Protein AF-A0A7S2P3C3-F1 (afdb_monomer)

Foldseek 3Di:
DDVVVQDDPDLLRNLVVPHDDPSSCVSVVVDDPDDDDPPQLWWFQPPVHPRQATDSPPPDDPVCVVVVVQGTHNDRQVNCVNRPLQRSCSHRVDQDDDDQQKWFADCVPVPDLEIDRPPPDDPRCSSPCVQGIDNDQQVNNCRPPVVPSCVHVVHDQAFPQFWFADPVVLAIAGQHDDDPSHPYHDDPPTDTHRDRLCNCVPPPVVDPVSDDD

Organism: NCBI:txid267567

Solvent-accessible surface area (backbone atoms only — not comparable to full-atom values): 12714 Å² total; per-residue (Å²): 133,68,67,75,80,80,55,50,96,41,72,66,58,39,26,64,72,79,31,64,70,72,56,22,40,57,68,66,67,67,66,72,99,58,102,83,60,100,77,65,67,44,12,30,71,29,73,91,67,84,61,58,33,49,43,54,83,85,74,76,54,68,72,40,65,76,42,34,91,77,44,44,21,91,38,52,60,57,29,13,56,77,76,29,36,87,38,31,36,77,28,55,70,51,76,80,78,76,62,91,67,42,13,30,74,41,61,92,68,80,74,49,54,42,60,46,70,81,83,79,73,55,73,75,45,65,30,42,42,86,77,43,44,18,82,38,66,66,60,28,24,59,72,77,26,58,94,44,41,36,70,31,68,72,42,78,79,76,38,81,71,28,13,29,76,40,76,90,78,73,41,59,26,26,15,22,80,68,69,83,65,30,67,38,60,66,57,96,85,56,69,71,24,94,36,56,66,55,26,16,58,73,76,34,59,85,40,72,93,42,53,80,128

Structure (mmCIF, N/CA/C/O backbone):
data_AF-A0A7S2P3C3-F1
#
_entry.id   AF-A0A7S2P3C3-F1
#
loop_
_atom_site.group_PDB
_atom_site.id
_atom_site.type_symbol
_atom_site.label_atom_id
_atom_site.label_alt_id
_atom_site.label_comp_id
_atom_site.label_asym_id
_atom_site.label_entity_id
_atom_site.label_seq_id
_atom_site.pdbx_PDB_ins_code
_atom_site.Cartn_x
_atom_site.Cartn_y
_atom_site.Cartn_z
_atom_site.occupancy
_atom_site.B_iso_or_equiv
_atom_site.auth_seq_id
_atom_site.auth_comp_id
_atom_site.auth_asym_id
_atom_site.auth_atom_id
_atom_site.pdbx_PDB_model_num
ATOM 1 N N . VAL A 1 1 ? 18.805 10.377 -65.681 1.00 52.84 1 VAL A N 1
ATOM 2 C CA . VAL A 1 1 ? 19.286 10.982 -64.420 1.00 52.84 1 VAL A CA 1
ATOM 3 C C . VAL A 1 1 ? 20.663 10.379 -64.144 1.00 52.84 1 VAL A C 1
ATOM 5 O O . VAL A 1 1 ? 20.761 9.158 -64.121 1.00 52.84 1 VAL A O 1
ATOM 8 N N . ASN A 1 2 ? 21.721 11.194 -64.083 1.00 54.78 2 ASN A N 1
ATOM 9 C CA . ASN A 1 2 ? 23.104 10.724 -63.959 1.00 54.78 2 ASN A CA 1
ATOM 10 C C . ASN A 1 2 ? 23.424 10.307 -62.504 1.00 54.78 2 ASN A C 1
ATOM 12 O O . ASN A 1 2 ? 23.404 11.173 -61.635 1.00 54.78 2 ASN A O 1
ATOM 16 N N . PRO A 1 3 ? 23.728 9.028 -62.199 1.00 54.41 3 PRO A N 1
ATOM 17 C CA . PRO A 1 3 ? 23.912 8.551 -60.822 1.00 54.41 3 PRO A CA 1
ATOM 18 C C . PRO A 1 3 ? 24.981 9.301 -60.015 1.00 54.41 3 PRO A C 1
ATOM 20 O O . PRO A 1 3 ? 24.913 9.347 -58.790 1.00 54.41 3 PRO A O 1
ATOM 23 N N . THR A 1 4 ? 25.951 9.920 -60.688 1.00 60.31 4 THR A N 1
ATOM 24 C CA . THR A 1 4 ? 27.000 10.736 -60.058 1.00 60.31 4 THR A CA 1
ATOM 25 C C . THR A 1 4 ? 26.481 12.043 -59.450 1.00 60.31 4 THR A C 1
ATOM 27 O O . THR A 1 4 ? 27.174 12.661 -58.643 1.00 60.31 4 THR A O 1
ATOM 30 N N . GLU A 1 5 ? 25.259 12.465 -59.782 1.00 58.12 5 GLU A N 1
ATOM 31 C CA . GLU A 1 5 ? 24.647 13.667 -59.213 1.00 58.12 5 GLU A CA 1
ATOM 32 C C . GLU A 1 5 ? 24.130 13.451 -57.784 1.00 58.12 5 GLU A C 1
ATOM 34 O O . GLU A 1 5 ? 24.088 14.422 -57.028 1.00 58.12 5 GLU A O 1
ATOM 39 N N . TRP A 1 6 ? 23.838 12.214 -57.355 1.00 58.06 6 TRP A N 1
ATOM 40 C CA . TRP A 1 6 ? 23.411 11.903 -55.974 1.00 58.06 6 TRP A CA 1
ATOM 41 C C . TRP A 1 6 ? 24.247 10.870 -55.229 1.00 58.06 6 TRP A C 1
ATOM 43 O O . TRP A 1 6 ? 24.138 10.768 -54.010 1.00 58.06 6 TRP A O 1
ATOM 53 N N . LEU A 1 7 ? 25.108 10.130 -55.921 1.00 56.78 7 LEU A N 1
ATOM 54 C CA . LEU A 1 7 ? 26.022 9.202 -55.269 1.00 56.78 7 LEU A CA 1
ATOM 55 C C . LEU A 1 7 ? 27.323 9.910 -54.894 1.00 56.78 7 LEU A C 1
ATOM 57 O O . LEU A 1 7 ? 27.912 10.636 -55.695 1.00 56.78 7 LEU A O 1
ATOM 61 N N . SER A 1 8 ? 27.783 9.653 -53.675 1.00 77.31 8 SER A N 1
ATOM 62 C CA . SER A 1 8 ? 29.107 10.043 -53.203 1.00 77.31 8 SER A CA 1
ATOM 63 C C . SER A 1 8 ? 29.962 8.793 -53.024 1.00 77.31 8 SER A C 1
ATOM 65 O O . SER A 1 8 ? 29.478 7.756 -52.578 1.00 77.31 8 SER A O 1
ATOM 67 N N . SER A 1 9 ? 31.243 8.883 -53.381 1.00 77.75 9 SER A N 1
ATOM 68 C CA . SER A 1 9 ? 32.183 7.753 -53.328 1.00 77.75 9 SER A CA 1
ATOM 69 C C . SER A 1 9 ? 32.660 7.411 -51.915 1.00 77.75 9 SER A C 1
ATOM 71 O O . SER A 1 9 ? 33.241 6.350 -51.706 1.00 77.75 9 SER A O 1
ATOM 73 N N . THR A 1 10 ? 32.426 8.296 -50.944 1.00 77.31 10 THR A N 1
ATOM 74 C CA . THR A 1 10 ? 32.744 8.084 -49.530 1.00 77.31 10 THR A CA 1
ATOM 75 C C . THR A 1 10 ? 31.624 8.627 -48.648 1.00 77.31 10 THR A C 1
ATOM 77 O O . THR A 1 10 ? 30.906 9.551 -49.043 1.00 77.31 10 THR A O 1
ATOM 80 N N . MET A 1 11 ? 31.499 8.076 -47.435 1.00 71.50 11 MET A N 1
ATOM 81 C CA . MET A 1 11 ? 30.558 8.567 -46.421 1.00 71.50 11 MET A CA 1
ATOM 82 C C . MET A 1 11 ? 30.775 10.063 -46.159 1.00 71.50 11 MET A C 1
ATOM 84 O O . MET A 1 11 ? 29.826 10.831 -46.178 1.00 71.50 11 MET A O 1
ATOM 88 N N . GLU A 1 12 ? 32.029 10.508 -46.046 1.00 81.56 12 GLU A N 1
ATOM 89 C CA . GLU A 1 12 ? 32.354 11.922 -45.836 1.00 81.56 12 GLU A CA 1
ATOM 90 C C . GLU A 1 12 ? 31.897 12.826 -46.9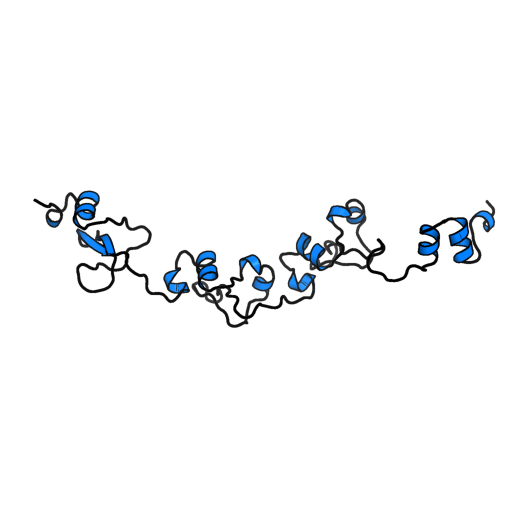80 1.00 81.56 12 GLU A C 1
ATOM 92 O O . GLU A 1 12 ? 31.315 13.884 -46.742 1.00 81.56 12 GLU A O 1
ATOM 97 N N . ALA A 1 13 ? 32.111 12.405 -48.228 1.00 77.56 13 ALA A N 1
ATOM 98 C CA . ALA A 1 13 ? 31.639 13.149 -49.388 1.00 77.56 13 ALA A CA 1
ATOM 99 C C . ALA A 1 13 ? 30.105 13.145 -49.488 1.00 77.56 13 ALA A C 1
ATOM 101 O O . ALA A 1 13 ? 29.525 14.081 -50.031 1.00 77.56 13 ALA A O 1
ATOM 102 N N . CYS A 1 14 ? 29.431 12.110 -48.979 1.00 80.88 14 CYS A N 1
ATOM 103 C CA . CYS A 1 14 ? 27.973 12.080 -48.858 1.00 80.88 14 CYS A CA 1
ATOM 104 C C . CYS A 1 14 ? 27.512 13.082 -47.797 1.00 80.88 14 CYS A C 1
ATOM 106 O O . CYS A 1 14 ? 26.731 13.988 -48.088 1.00 80.88 14 CYS A O 1
ATOM 108 N N . CYS A 1 15 ? 28.083 12.980 -46.597 1.00 82.31 15 CYS A N 1
ATOM 109 C CA . CYS A 1 15 ? 27.696 13.788 -45.458 1.00 82.31 15 CYS A CA 1
ATOM 110 C C . CYS A 1 15 ? 27.908 15.281 -45.724 1.00 82.31 15 CYS A C 1
ATOM 112 O O . CYS A 1 15 ? 26.997 16.068 -45.499 1.00 82.31 15 CYS A O 1
ATOM 114 N N . LYS A 1 16 ? 29.063 15.676 -46.281 1.00 84.81 16 LYS A N 1
ATOM 115 C CA . LYS A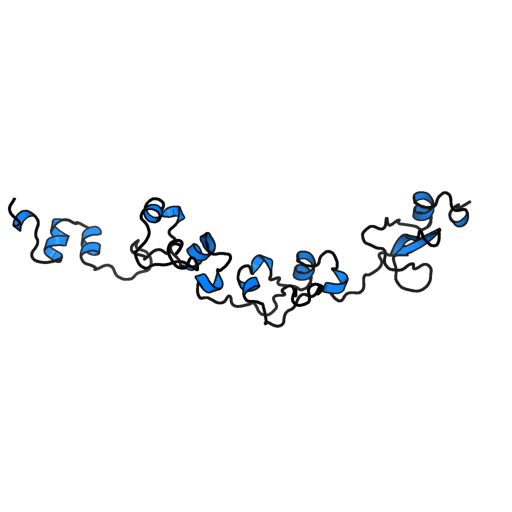 1 16 ? 29.352 17.081 -46.635 1.00 84.81 16 LYS A CA 1
ATOM 116 C C . LYS A 1 16 ? 28.405 17.651 -47.685 1.00 84.81 16 LYS A C 1
ATOM 118 O O . LYS A 1 16 ? 28.198 18.858 -47.734 1.00 84.81 16 LYS A O 1
ATOM 123 N N . LYS A 1 17 ? 27.910 16.800 -48.585 1.00 81.94 17 LYS A N 1
ATOM 124 C CA . LYS A 1 17 ? 27.097 17.225 -49.726 1.00 81.94 17 LYS A CA 1
ATOM 125 C C . LYS A 1 17 ? 25.655 17.513 -49.325 1.00 81.94 17 LYS A C 1
ATOM 127 O O . LYS A 1 17 ? 25.049 18.415 -49.893 1.00 81.94 17 LYS A O 1
ATOM 132 N N . TYR A 1 18 ? 25.121 16.752 -48.372 1.00 81.44 18 TYR A N 1
ATOM 133 C CA . TYR A 1 18 ? 23.708 16.815 -47.993 1.00 81.44 18 TYR A CA 1
ATOM 134 C C . TYR A 1 18 ? 23.452 17.425 -46.621 1.00 81.44 18 TYR A C 1
ATOM 136 O O . TYR A 1 18 ? 22.332 17.856 -46.354 1.00 81.44 18 TYR A O 1
ATOM 144 N N . PHE A 1 19 ? 24.470 17.494 -45.767 1.00 78.88 19 PHE A N 1
ATOM 145 C CA . PHE A 1 19 ? 24.331 17.952 -44.395 1.00 78.88 19 PHE A CA 1
ATOM 146 C C . PHE A 1 19 ? 25.385 19.011 -44.069 1.00 78.88 19 PHE A C 1
ATOM 148 O O . PHE A 1 19 ? 26.506 18.990 -44.575 1.00 78.88 19 PHE A O 1
ATOM 155 N N . VAL A 1 20 ? 25.010 19.956 -43.210 1.00 70.25 20 VAL A N 1
ATOM 156 C CA . VAL A 1 20 ? 25.870 21.048 -42.742 1.00 70.25 20 VAL A CA 1
ATOM 157 C C . VAL A 1 20 ? 25.735 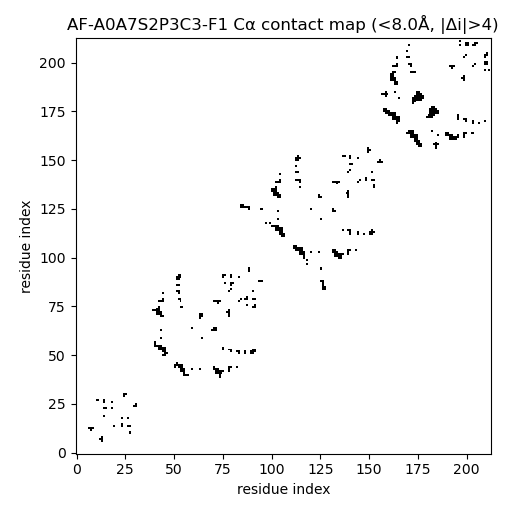21.198 -41.230 1.00 70.25 20 VAL A C 1
ATOM 159 O O . VAL A 1 20 ? 24.698 20.859 -40.659 1.00 70.25 20 VAL A O 1
ATOM 162 N N . GLY A 1 21 ? 26.781 21.711 -40.579 1.00 69.31 21 GLY A N 1
ATOM 163 C CA . GLY A 1 21 ? 26.801 21.903 -39.126 1.00 69.31 21 GLY A CA 1
ATOM 164 C C . GLY A 1 21 ? 26.598 20.591 -38.362 1.00 69.31 21 GLY A C 1
ATOM 165 O O . GLY A 1 21 ? 27.170 19.569 -38.725 1.00 69.31 21 GLY A O 1
ATOM 166 N N . TYR A 1 22 ? 25.740 20.611 -37.341 1.00 52.19 22 TYR A N 1
ATOM 167 C CA . TYR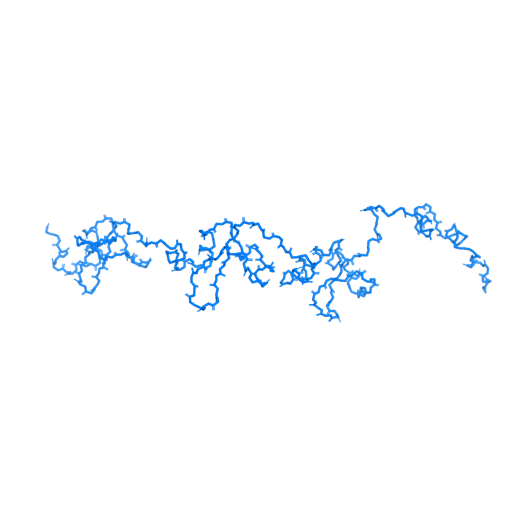 A 1 22 ? 25.515 19.467 -36.448 1.00 52.19 22 TYR A CA 1
ATOM 168 C C . TYR A 1 22 ? 25.037 18.189 -37.173 1.00 52.19 22 TYR A C 1
ATOM 170 O O . TYR A 1 22 ? 25.416 17.079 -36.805 1.00 52.19 22 TYR A O 1
ATOM 178 N N . LEU A 1 23 ? 24.272 18.322 -38.267 1.00 55.59 23 LEU A N 1
ATOM 179 C CA . LEU A 1 23 ? 23.810 17.181 -39.072 1.00 55.59 23 LEU A CA 1
ATOM 180 C C . LEU A 1 23 ? 24.953 16.491 -39.834 1.00 55.59 23 LEU A C 1
ATOM 182 O O . LEU A 1 23 ? 24.880 15.293 -40.108 1.00 55.59 23 LEU A O 1
ATOM 186 N N . TYR A 1 24 ? 26.016 17.228 -40.173 1.00 77.50 24 TYR A N 1
ATOM 187 C CA . TYR A 1 24 ? 27.211 16.650 -40.786 1.00 77.50 24 TYR A CA 1
ATOM 188 C C . TYR A 1 24 ? 27.973 15.778 -39.781 1.00 77.50 24 TYR A C 1
ATOM 190 O O . TYR A 1 24 ? 28.348 14.653 -40.111 1.00 77.50 24 TYR A O 1
ATOM 198 N N . ASP A 1 25 ? 28.148 16.256 -38.549 1.00 67.00 25 ASP A N 1
ATOM 199 C CA . ASP A 1 25 ? 28.881 15.525 -37.511 1.00 67.00 25 ASP A CA 1
ATOM 200 C C . ASP A 1 25 ? 28.125 14.272 -37.035 1.00 67.00 25 ASP A C 1
ATOM 202 O O . ASP A 1 25 ? 28.749 13.230 -36.807 1.00 67.00 25 ASP A O 1
ATOM 206 N N . ALA A 1 26 ? 26.787 14.327 -37.004 1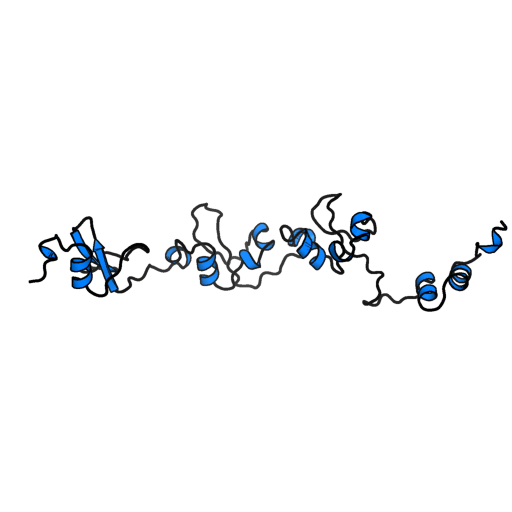.00 61.72 26 ALA A N 1
ATOM 207 C CA . ALA A 1 26 ? 25.924 13.167 -36.778 1.00 61.72 26 ALA A CA 1
ATOM 208 C C . ALA A 1 26 ? 26.057 12.125 -37.904 1.00 61.72 26 ALA A C 1
ATOM 210 O O . ALA A 1 26 ? 26.277 10.945 -37.636 1.00 61.72 26 ALA A O 1
ATOM 211 N N . CYS A 1 27 ? 26.013 12.561 -39.168 1.00 73.44 27 CYS A N 1
ATOM 212 C CA . CYS A 1 27 ? 26.216 11.693 -40.335 1.00 73.44 27 CYS A CA 1
ATOM 213 C C . CYS A 1 27 ? 27.610 11.035 -40.341 1.00 73.44 27 CYS A C 1
ATOM 215 O O . CYS A 1 27 ? 27.769 9.891 -40.766 1.00 73.44 27 CYS A O 1
ATOM 217 N N . MET A 1 28 ? 28.622 11.738 -39.827 1.00 81.12 28 MET A N 1
ATOM 218 C CA . MET A 1 28 ? 29.994 11.241 -39.716 1.00 81.12 28 MET A CA 1
ATOM 219 C C . MET A 1 28 ? 30.251 10.362 -38.486 1.00 81.12 28 MET A C 1
ATOM 221 O O . MET A 1 28 ? 31.373 9.873 -38.338 1.00 81.12 28 MET A O 1
ATOM 225 N N . GLY A 1 29 ? 29.259 10.172 -37.607 1.00 65.50 29 GLY A N 1
ATOM 226 C CA . GLY A 1 29 ? 29.406 9.399 -36.371 1.00 65.50 29 GLY A CA 1
ATOM 227 C C . GLY A 1 29 ? 30.462 9.974 -35.422 1.00 65.50 29 GLY A C 1
ATOM 228 O O . GLY A 1 29 ? 31.116 9.221 -34.707 1.00 65.50 29 GLY A O 1
ATOM 229 N N . ARG A 1 30 ? 30.690 11.295 -35.465 1.00 67.50 30 ARG A N 1
ATOM 230 C CA . ARG A 1 30 ? 31.750 11.990 -34.708 1.00 67.50 30 ARG A CA 1
ATOM 231 C C . ARG A 1 30 ? 31.285 12.540 -33.361 1.00 67.50 30 ARG A C 1
ATOM 233 O O . ARG A 1 30 ? 32.077 13.179 -32.674 1.00 67.50 30 ARG A O 1
ATOM 240 N N . TYR A 1 31 ? 30.034 12.297 -32.988 1.00 52.91 31 TYR A N 1
ATOM 241 C CA . TYR A 1 31 ? 29.540 12.667 -31.671 1.00 52.91 31 TYR A CA 1
ATOM 242 C C . TYR A 1 31 ? 30.162 11.765 -30.596 1.00 52.91 31 TYR A C 1
ATOM 244 O O . TYR A 1 31 ? 30.112 10.539 -30.738 1.00 52.91 31 TYR A O 1
ATOM 252 N N . PRO A 1 32 ? 30.779 12.337 -29.544 1.00 47.12 32 PRO A N 1
ATOM 253 C CA . PRO A 1 32 ? 31.198 11.555 -28.394 1.00 47.12 32 PRO A CA 1
ATOM 254 C C . PRO A 1 32 ? 29.959 10.949 -27.715 1.00 47.12 32 PRO A C 1
ATOM 256 O O . PRO A 1 32 ? 28.883 11.546 -27.769 1.00 47.12 32 PRO A O 1
ATOM 259 N N . PRO A 1 33 ? 30.089 9.772 -27.081 1.00 46.41 33 PRO A N 1
ATOM 260 C CA . PRO A 1 33 ? 29.026 9.176 -26.287 1.00 46.41 33 PRO A CA 1
ATOM 261 C C . PRO A 1 33 ? 28.904 9.955 -24.972 1.00 46.41 33 PRO A C 1
ATOM 263 O O . PRO A 1 33 ? 29.319 9.473 -23.924 1.00 46.41 33 PRO A O 1
ATOM 266 N N . ASP A 1 34 ? 28.402 11.184 -25.044 1.00 44.72 34 ASP A N 1
ATOM 267 C CA . ASP A 1 34 ? 28.045 11.980 -23.878 1.00 44.72 34 ASP A CA 1
ATOM 268 C C . ASP A 1 34 ? 26.527 12.119 -23.778 1.00 44.72 34 ASP A C 1
ATOM 270 O O . ASP A 1 34 ? 25.783 12.098 -24.757 1.00 44.72 34 ASP A O 1
ATOM 274 N N . HIS A 1 35 ? 26.099 12.183 -22.527 1.00 44.53 35 HIS A N 1
ATOM 275 C CA . HIS A 1 35 ? 24.811 11.768 -21.981 1.00 44.53 35 HIS A CA 1
ATOM 276 C C . HIS A 1 35 ? 23.616 12.695 -22.323 1.00 44.53 35 HIS A C 1
ATOM 278 O O . HIS A 1 35 ? 22.624 12.687 -21.596 1.00 44.53 35 HIS A O 1
ATOM 284 N N . ASP A 1 36 ? 23.703 13.511 -23.382 1.00 55.56 36 ASP A N 1
ATOM 285 C CA . ASP A 1 36 ? 22.755 14.617 -23.616 1.00 55.56 36 ASP A CA 1
ATOM 286 C C . ASP A 1 36 ? 22.497 14.970 -25.101 1.00 55.56 36 ASP A C 1
ATOM 288 O O . ASP A 1 36 ? 22.283 16.130 -25.440 1.00 55.56 36 ASP A O 1
ATOM 292 N N . ASP A 1 37 ? 22.489 13.983 -26.008 1.00 49.59 37 ASP A N 1
ATOM 293 C CA . ASP A 1 37 ? 22.014 14.166 -27.391 1.00 49.59 37 ASP A CA 1
ATOM 294 C C . ASP A 1 37 ? 21.027 13.056 -27.797 1.00 49.59 37 ASP A C 1
ATOM 296 O O . ASP A 1 37 ? 21.228 11.876 -27.509 1.00 49.59 37 ASP A O 1
ATOM 300 N N . CYS A 1 38 ? 19.952 13.451 -28.487 1.00 47.25 38 CYS A N 1
ATOM 301 C CA . CYS A 1 38 ? 18.718 12.717 -28.821 1.00 47.25 38 CYS A CA 1
ATOM 302 C C . CYS A 1 38 ? 18.855 11.462 -29.725 1.00 47.25 38 CYS A C 1
ATOM 304 O O . CYS A 1 38 ? 17.955 11.166 -30.508 1.00 47.25 38 CYS A O 1
ATOM 306 N N . ASN A 1 39 ? 19.958 10.720 -29.622 1.00 47.44 39 ASN A N 1
ATOM 307 C CA . ASN A 1 39 ? 20.185 9.395 -30.212 1.00 47.44 39 ASN A CA 1
ATOM 308 C C . ASN A 1 39 ? 20.159 8.277 -29.149 1.00 47.44 39 ASN A C 1
ATOM 310 O O . ASN A 1 39 ? 20.723 7.199 -29.346 1.00 47.44 39 ASN A O 1
ATOM 314 N N . VAL A 1 40 ? 19.514 8.527 -28.009 1.00 53.81 40 VAL A N 1
ATOM 315 C CA . VAL A 1 40 ? 19.204 7.487 -27.026 1.00 53.81 40 VAL A CA 1
ATOM 316 C C . VAL A 1 40 ? 18.210 6.523 -27.666 1.00 53.81 40 VAL A C 1
ATOM 318 O O . VAL A 1 40 ? 17.146 6.944 -28.117 1.00 53.81 40 VAL A O 1
ATOM 321 N N . MET A 1 41 ? 18.549 5.234 -27.721 1.00 61.62 41 MET A N 1
ATOM 322 C CA . MET A 1 41 ? 17.540 4.197 -27.926 1.00 61.62 41 MET A CA 1
ATOM 323 C C . MET A 1 41 ? 16.516 4.354 -26.795 1.00 61.62 41 MET A C 1
ATOM 325 O O . MET A 1 41 ? 16.835 4.107 -25.632 1.00 61.62 41 MET A O 1
ATOM 329 N N . LEU A 1 42 ? 15.335 4.889 -27.119 1.00 80.50 42 LEU A N 1
ATOM 330 C CA . LEU A 1 42 ? 14.298 5.162 -26.132 1.00 80.50 42 LEU A CA 1
ATOM 331 C C . LEU A 1 42 ? 13.593 3.862 -25.764 1.00 80.50 42 LEU A C 1
ATOM 333 O O . LEU A 1 42 ? 13.385 2.984 -26.598 1.00 80.50 42 LEU A O 1
ATOM 337 N N . TYR A 1 43 ? 13.183 3.770 -24.507 1.00 90.81 43 TYR A N 1
ATOM 338 C CA . TYR A 1 43 ? 12.444 2.620 -24.025 1.00 90.81 43 TYR A CA 1
ATOM 339 C C . TYR A 1 43 ? 10.975 2.737 -24.412 1.00 90.81 43 TYR A C 1
ATOM 341 O O . TYR A 1 43 ? 10.339 3.752 -24.126 1.00 90.81 43 TYR A O 1
ATOM 349 N N . TYR A 1 44 ? 10.432 1.681 -25.011 1.00 93.12 44 TYR A N 1
ATOM 350 C CA . TYR A 1 44 ? 9.024 1.572 -25.382 1.00 93.12 44 TYR A CA 1
ATOM 351 C C . TYR A 1 44 ? 8.424 0.254 -24.884 1.00 93.12 44 TYR A C 1
ATOM 353 O O . TYR A 1 44 ? 9.144 -0.738 -24.733 1.00 93.12 44 TYR A O 1
ATOM 361 N N . PRO A 1 45 ? 7.112 0.196 -24.604 1.00 95.81 45 PRO A N 1
ATOM 362 C CA . PRO A 1 45 ? 6.525 -1.005 -24.037 1.00 95.81 45 PRO A CA 1
ATOM 363 C C . PRO A 1 45 ? 6.401 -2.149 -25.057 1.00 95.81 45 PRO A C 1
ATOM 365 O O . PRO A 1 45 ? 5.872 -1.974 -26.152 1.00 95.81 45 PRO A O 1
ATOM 368 N N . ASP A 1 46 ? 6.802 -3.362 -24.662 1.00 94.75 46 ASP A N 1
ATOM 369 C CA . ASP A 1 46 ? 6.732 -4.596 -25.468 1.00 94.75 46 ASP A CA 1
ATOM 370 C C . ASP A 1 46 ? 5.309 -5.176 -25.623 1.00 94.75 46 ASP A C 1
ATOM 372 O O . ASP A 1 46 ? 5.069 -6.368 -25.418 1.00 94.75 46 ASP A O 1
ATOM 376 N N . TRP A 1 47 ? 4.318 -4.351 -25.957 1.00 94.56 47 TRP A N 1
ATOM 377 C CA . TRP A 1 47 ? 2.925 -4.809 -26.059 1.00 94.56 47 TRP A CA 1
ATOM 378 C C . TRP A 1 47 ? 2.700 -5.833 -27.174 1.00 94.56 47 TRP A C 1
ATOM 380 O O . TRP A 1 47 ? 1.794 -6.657 -27.077 1.00 94.56 47 TRP A O 1
ATOM 390 N N . ASN A 1 48 ? 3.529 -5.792 -28.219 1.00 90.06 48 ASN A N 1
ATOM 391 C CA . ASN A 1 48 ? 3.435 -6.707 -29.357 1.00 90.06 48 ASN A CA 1
ATOM 392 C C . ASN A 1 48 ? 4.251 -7.998 -29.174 1.00 90.06 48 ASN A C 1
ATOM 394 O O . ASN A 1 48 ? 4.126 -8.903 -30.000 1.00 90.06 48 ASN A O 1
ATOM 398 N N . GLY A 1 49 ? 5.091 -8.084 -28.141 1.00 89.69 49 GLY A N 1
ATOM 399 C CA . GLY A 1 49 ? 5.896 -9.260 -27.837 1.00 89.69 49 GLY A CA 1
ATOM 400 C C . GLY A 1 49 ? 5.411 -9.972 -26.581 1.00 89.69 49 GLY A C 1
ATOM 401 O O . GLY A 1 49 ? 4.290 -10.473 -26.506 1.00 89.69 49 GLY A O 1
ATOM 402 N N . SER A 1 50 ? 6.294 -10.069 -25.593 1.00 87.50 50 SER A N 1
ATOM 403 C CA . SER A 1 50 ? 6.038 -10.769 -24.334 1.00 87.50 50 SER A CA 1
ATOM 404 C C . SER A 1 50 ? 5.110 -10.005 -23.390 1.00 87.50 50 SER A C 1
ATOM 406 O O . SER A 1 50 ? 4.577 -10.616 -22.462 1.00 87.50 50 SER A O 1
ATOM 408 N N . ASN A 1 51 ? 4.935 -8.697 -23.611 1.00 91.00 51 ASN A N 1
ATOM 409 C CA . ASN A 1 51 ? 4.183 -7.781 -22.755 1.00 91.00 51 ASN A CA 1
ATOM 410 C C . ASN A 1 51 ? 4.629 -7.844 -21.284 1.00 91.00 51 ASN A C 1
ATOM 412 O O . ASN A 1 51 ? 3.814 -7.866 -20.359 1.00 91.00 51 ASN A O 1
ATOM 416 N N . LYS A 1 52 ? 5.945 -7.946 -21.067 1.00 85.50 52 LYS A N 1
ATOM 417 C CA . LYS A 1 52 ? 6.553 -8.048 -19.729 1.00 85.50 52 LYS A CA 1
ATOM 418 C C . LYS A 1 52 ? 7.533 -6.932 -19.405 1.00 85.50 52 LYS A C 1
ATOM 420 O O . LYS A 1 52 ? 7.998 -6.868 -18.269 1.00 85.50 52 LYS A O 1
ATOM 425 N N . GLY A 1 53 ? 7.848 -6.068 -20.363 1.00 91.62 53 GLY A N 1
ATOM 426 C CA . GLY A 1 53 ? 8.695 -4.927 -20.084 1.00 91.62 53 GLY A CA 1
ATOM 427 C C . GLY A 1 53 ? 8.940 -4.025 -21.275 1.00 91.62 53 GLY A C 1
ATOM 428 O O . GLY A 1 53 ? 8.215 -4.072 -22.266 1.00 91.62 53 GLY A O 1
ATOM 429 N N . CYS A 1 54 ? 9.949 -3.175 -21.139 1.00 93.94 54 CYS A N 1
ATOM 430 C CA . CYS A 1 54 ? 10.295 -2.190 -22.149 1.00 93.94 54 CYS A CA 1
ATOM 431 C C . CYS A 1 54 ? 11.514 -2.617 -22.964 1.00 93.94 54 CYS A C 1
ATOM 433 O O . CYS A 1 54 ? 12.479 -3.141 -22.403 1.00 93.94 54 CYS A O 1
ATOM 435 N N . LEU A 1 55 ? 11.448 -2.376 -24.271 1.00 92.69 55 LEU A N 1
ATOM 436 C CA . LEU A 1 55 ? 12.508 -2.627 -25.243 1.00 92.69 55 LEU A CA 1
ATOM 437 C C . LEU A 1 55 ? 13.141 -1.308 -25.679 1.00 92.69 55 LEU A C 1
ATOM 439 O O . LEU A 1 55 ? 12.499 -0.265 -25.623 1.00 92.69 55 LEU A O 1
ATOM 443 N N . ASP A 1 56 ? 14.379 -1.394 -26.137 1.00 88.50 56 ASP A N 1
ATOM 444 C CA . ASP A 1 56 ? 15.195 -0.325 -26.716 1.00 88.50 56 ASP A CA 1
ATOM 445 C C . ASP A 1 56 ? 15.865 -0.811 -28.019 1.00 88.50 56 ASP A C 1
ATOM 447 O O . ASP A 1 56 ? 16.961 -0.397 -28.378 1.00 88.50 56 ASP A O 1
ATOM 451 N N . ASP A 1 57 ? 15.226 -1.744 -28.737 1.00 86.56 57 ASP A N 1
ATOM 452 C CA . ASP A 1 57 ? 15.838 -2.472 -29.859 1.00 86.56 57 ASP A CA 1
ATOM 453 C C . ASP A 1 57 ? 15.682 -1.795 -31.236 1.00 86.56 57 ASP A C 1
ATOM 455 O O . ASP A 1 57 ? 16.058 -2.386 -32.255 1.00 86.56 57 ASP A O 1
ATOM 459 N N . GLY A 1 58 ? 15.122 -0.581 -31.286 1.00 83.38 58 GLY A N 1
ATOM 460 C CA . GLY A 1 58 ? 14.908 0.178 -32.521 1.00 83.38 58 GLY A CA 1
ATOM 461 C C . GLY A 1 58 ? 13.806 -0.384 -33.428 1.00 83.38 58 GLY A C 1
ATOM 462 O O . GLY A 1 58 ? 13.802 -0.114 -34.634 1.00 83.38 58 GLY A O 1
ATOM 463 N N . LYS A 1 59 ? 12.917 -1.235 -32.895 1.00 87.06 59 LYS A N 1
ATOM 464 C CA . LYS A 1 59 ? 11.769 -1.816 -33.620 1.00 87.06 59 LYS A CA 1
ATOM 465 C C . LYS A 1 59 ? 10.430 -1.287 -33.120 1.00 87.06 59 LYS A C 1
ATOM 467 O O . LYS A 1 59 ? 9.413 -1.986 -33.188 1.00 87.06 59 LYS A O 1
ATOM 472 N N . GLU A 1 60 ? 10.423 -0.047 -32.650 1.00 86.38 60 GLU A N 1
ATOM 473 C CA . GLU A 1 60 ? 9.238 0.646 -32.170 1.00 86.38 60 GLU A CA 1
ATOM 474 C C . GLU A 1 60 ? 8.129 0.589 -33.238 1.00 86.38 60 GLU A C 1
ATOM 476 O O . GLU A 1 60 ? 8.339 0.973 -34.397 1.00 86.38 60 GLU A O 1
ATOM 481 N N . PRO A 1 61 ? 6.908 0.161 -32.883 1.00 90.19 61 PRO A N 1
ATOM 482 C CA . PRO A 1 61 ? 5.776 0.261 -33.787 1.00 90.19 61 PRO A CA 1
ATOM 483 C C . PRO A 1 61 ? 5.516 1.714 -34.203 1.00 90.19 61 PRO A C 1
ATOM 485 O O . PRO A 1 61 ? 5.577 2.635 -33.389 1.00 90.19 61 PRO A O 1
ATOM 488 N N . TYR A 1 62 ? 5.112 1.925 -35.459 1.00 86.56 62 TYR A N 1
ATOM 489 C CA . TYR A 1 62 ? 4.874 3.266 -36.014 1.00 86.56 62 TYR A CA 1
ATOM 490 C C . TYR A 1 62 ? 3.930 4.144 -35.170 1.00 86.56 62 TYR A C 1
ATOM 492 O O . TYR A 1 62 ? 4.118 5.357 -35.077 1.00 86.56 62 TYR A O 1
ATOM 500 N N . TYR A 1 63 ? 2.917 3.553 -34.531 1.00 87.19 63 TYR A N 1
ATOM 501 C CA . TYR A 1 63 ? 1.990 4.311 -33.686 1.00 87.19 63 TYR A CA 1
ATOM 502 C C . TYR A 1 63 ? 2.647 4.831 -32.398 1.00 87.19 63 TYR A C 1
ATOM 504 O O . TYR A 1 63 ? 2.245 5.882 -31.903 1.00 87.19 63 TYR A O 1
ATOM 512 N N . MET A 1 64 ? 3.670 4.140 -31.882 1.00 86.38 64 MET A N 1
ATOM 513 C CA . MET A 1 64 ? 4.455 4.611 -30.741 1.00 86.38 64 MET A CA 1
ATOM 514 C C . MET A 1 64 ? 5.363 5.768 -31.153 1.00 86.38 64 MET A C 1
ATOM 516 O O . MET A 1 64 ? 5.426 6.769 -30.447 1.00 86.38 64 MET A O 1
ATOM 520 N N . LEU A 1 65 ? 5.955 5.697 -32.351 1.00 80.31 65 LEU A N 1
ATOM 521 C CA . LEU A 1 65 ? 6.726 6.802 -32.938 1.00 80.31 65 LEU A CA 1
ATOM 522 C C . LEU A 1 65 ? 5.855 8.044 -33.199 1.00 80.31 65 LEU A C 1
ATOM 524 O O . LEU A 1 65 ? 6.266 9.177 -32.947 1.00 80.31 65 LEU A O 1
ATOM 528 N N . SER A 1 66 ? 4.622 7.835 -33.664 1.00 79.56 66 SER A N 1
ATOM 529 C CA . SER A 1 66 ? 3.667 8.915 -33.953 1.00 79.56 66 SER A CA 1
ATOM 530 C C . SER A 1 66 ? 3.196 9.658 -32.698 1.00 79.56 66 SER A C 1
ATOM 532 O O . SER A 1 66 ? 2.782 10.810 -32.793 1.00 79.56 66 SER A O 1
ATOM 534 N N . ASN A 1 67 ? 3.273 9.025 -31.524 1.00 80.19 67 ASN A N 1
ATOM 535 C CA . ASN A 1 67 ? 2.951 9.622 -30.227 1.00 80.19 67 ASN A CA 1
ATOM 536 C C . ASN A 1 67 ? 4.095 9.386 -29.226 1.00 80.19 67 ASN A C 1
ATOM 538 O O . ASN A 1 67 ? 3.905 8.852 -28.130 1.00 80.19 67 ASN A O 1
ATOM 542 N N . HIS A 1 68 ? 5.303 9.767 -29.641 1.00 76.44 68 HIS A N 1
ATOM 543 C CA . HIS A 1 68 ? 6.544 9.478 -28.923 1.00 76.44 68 HIS A CA 1
ATOM 544 C C . HIS A 1 68 ? 6.549 9.998 -27.482 1.00 76.44 68 HIS A C 1
ATOM 546 O O . HIS A 1 68 ? 7.002 9.295 -26.593 1.00 76.44 68 HIS A O 1
ATOM 552 N N . GLN A 1 69 ? 5.984 11.182 -27.234 1.00 78.62 69 GLN A N 1
ATOM 553 C CA . GLN A 1 69 ? 5.907 11.793 -25.899 1.00 78.62 69 GLN A CA 1
ATOM 554 C C . GLN A 1 69 ? 5.138 10.950 -24.869 1.00 78.62 69 GLN A C 1
ATOM 556 O O . GLN A 1 69 ? 5.286 11.161 -23.671 1.00 78.62 69 GLN A O 1
ATOM 561 N N . TYR A 1 70 ? 4.269 10.049 -25.336 1.00 81.44 70 TYR A N 1
ATOM 562 C CA . TYR A 1 70 ? 3.504 9.162 -24.472 1.00 81.44 70 TYR A CA 1
ATOM 563 C C . TYR A 1 70 ? 4.205 7.814 -24.323 1.00 81.44 70 TYR A C 1
ATOM 565 O O . TYR A 1 70 ? 4.355 7.331 -23.210 1.00 81.44 70 TYR A O 1
ATOM 573 N N . PHE A 1 71 ? 4.623 7.207 -25.438 1.00 88.81 71 PHE A N 1
ATOM 574 C CA . PHE A 1 71 ? 5.095 5.819 -25.459 1.00 88.81 71 PHE A CA 1
ATOM 575 C C . PHE A 1 71 ? 6.586 5.639 -25.205 1.00 88.81 71 PHE A C 1
ATOM 577 O O . PHE A 1 71 ? 6.985 4.551 -24.796 1.00 88.81 71 PHE A O 1
ATOM 584 N N . LEU A 1 72 ? 7.399 6.654 -25.492 1.00 85.69 72 LEU A N 1
ATOM 585 C CA . LEU A 1 72 ? 8.848 6.556 -25.413 1.00 85.69 72 LEU A CA 1
ATOM 586 C C . LEU A 1 72 ? 9.340 7.228 -24.135 1.00 85.69 72 LEU A C 1
ATOM 588 O O . LEU A 1 72 ? 8.912 8.329 -23.792 1.00 85.69 72 LEU A O 1
ATOM 592 N N . SER A 1 73 ? 10.247 6.566 -23.428 1.00 84.69 73 SER A N 1
ATOM 593 C CA . SER A 1 73 ? 10.868 7.096 -22.214 1.00 84.69 73 SER A CA 1
ATOM 594 C C . SER A 1 73 ? 12.385 7.059 -22.317 1.00 84.69 73 SER A C 1
ATOM 596 O O . SER A 1 73 ? 12.960 6.171 -22.948 1.00 84.69 73 SER A O 1
ATOM 598 N N . ASN A 1 74 ? 13.046 8.009 -21.656 1.00 79.75 74 ASN A N 1
ATOM 599 C CA . ASN A 1 74 ? 14.508 8.111 -21.685 1.00 79.75 74 ASN A CA 1
ATOM 600 C C . ASN A 1 74 ? 15.184 6.993 -20.889 1.00 79.75 74 ASN A C 1
ATOM 602 O O . ASN A 1 74 ? 16.339 6.659 -21.134 1.00 79.75 74 ASN A O 1
ATOM 606 N N . THR A 1 75 ? 14.472 6.416 -19.921 1.00 81.88 75 THR A N 1
ATOM 607 C CA . THR A 1 75 ? 14.986 5.331 -19.089 1.00 81.88 75 THR A CA 1
ATOM 608 C C . THR A 1 75 ? 14.038 4.143 -19.097 1.00 81.88 75 THR A C 1
ATOM 610 O O . THR A 1 75 ? 12.813 4.290 -19.163 1.00 81.88 75 THR A O 1
ATOM 613 N N . ARG A 1 76 ? 14.613 2.945 -18.963 1.00 86.44 76 ARG A N 1
ATOM 614 C CA . ARG A 1 76 ? 13.849 1.708 -18.783 1.00 86.44 76 ARG A CA 1
ATOM 615 C C . ARG A 1 76 ? 12.944 1.799 -17.564 1.00 86.44 76 ARG A C 1
ATOM 617 O O . ARG A 1 76 ? 11.810 1.346 -17.616 1.00 86.44 76 ARG A O 1
ATOM 624 N N . GLU A 1 77 ? 13.436 2.410 -16.487 1.00 85.94 77 GLU A N 1
ATOM 625 C CA . GLU A 1 77 ? 12.682 2.619 -15.253 1.00 85.94 77 GLU A CA 1
ATOM 626 C C . GLU A 1 77 ? 11.424 3.460 -15.480 1.00 85.94 77 GLU A C 1
ATOM 628 O O . GLU A 1 77 ? 10.348 3.063 -15.044 1.00 85.94 77 GLU A O 1
ATOM 633 N N . GLU A 1 78 ? 11.533 4.583 -16.185 1.00 85.19 78 GLU A N 1
ATOM 634 C CA . GLU A 1 78 ? 10.394 5.449 -16.497 1.00 85.19 78 GLU A CA 1
ATOM 635 C C . GLU A 1 78 ? 9.364 4.738 -17.383 1.00 85.19 78 GLU A C 1
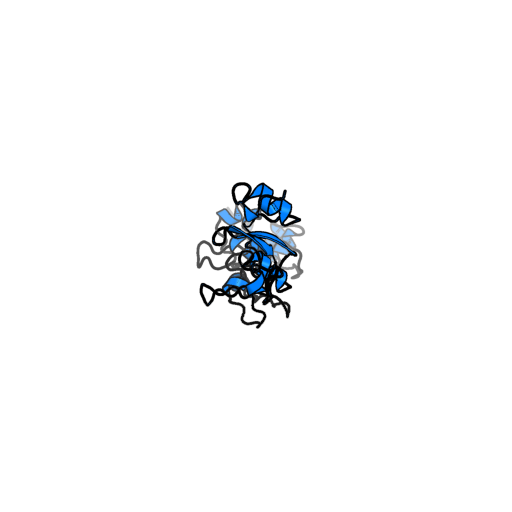ATOM 637 O O . GLU A 1 78 ? 8.177 4.728 -17.052 1.00 85.19 78 GLU A O 1
ATOM 642 N N . CYS A 1 79 ? 9.808 4.044 -18.437 1.00 92.31 79 CYS A N 1
ATOM 643 C CA . CYS A 1 79 ? 8.905 3.248 -19.271 1.00 92.31 79 CYS A CA 1
ATOM 644 C C . CYS A 1 79 ? 8.203 2.152 -18.450 1.00 92.31 79 CYS A C 1
ATOM 646 O O . CYS A 1 79 ? 6.985 1.976 -18.539 1.00 92.31 79 CYS A O 1
ATOM 648 N N . CYS A 1 80 ? 8.949 1.443 -17.598 1.00 91.19 80 CYS A N 1
ATOM 649 C CA . CYS A 1 80 ? 8.383 0.422 -16.728 1.00 91.19 80 CYS A CA 1
ATOM 650 C C . CYS A 1 80 ? 7.391 1.010 -15.720 1.00 91.19 80 CYS A C 1
ATOM 652 O O . CYS A 1 80 ? 6.348 0.407 -15.508 1.00 91.19 80 CYS A O 1
ATOM 654 N N . LYS A 1 81 ? 7.653 2.183 -15.134 1.00 87.19 81 LYS A N 1
ATOM 655 C CA . LYS A 1 81 ? 6.698 2.862 -14.242 1.00 87.19 81 LYS A CA 1
ATOM 656 C C . LYS A 1 81 ? 5.407 3.238 -14.969 1.00 87.19 81 LYS A C 1
ATOM 658 O O . LYS A 1 81 ? 4.335 3.054 -14.413 1.00 87.19 81 LYS A O 1
ATOM 663 N N . ASN A 1 82 ? 5.495 3.706 -16.212 1.00 90.38 82 ASN A N 1
ATOM 664 C CA . ASN A 1 82 ? 4.322 4.144 -16.970 1.00 90.38 82 ASN A CA 1
ATOM 665 C C . ASN A 1 82 ? 3.456 2.981 -17.479 1.00 90.38 82 ASN A C 1
ATOM 667 O O . ASN A 1 82 ? 2.231 3.094 -17.512 1.00 90.38 82 ASN A O 1
ATOM 671 N N . PHE A 1 83 ? 4.075 1.868 -17.889 1.00 93.38 83 PHE A N 1
ATOM 672 C CA . PHE A 1 83 ? 3.377 0.797 -18.618 1.00 93.38 83 PHE A CA 1
ATOM 673 C C . PHE A 1 83 ? 3.366 -0.563 -17.918 1.00 93.38 83 PHE A C 1
ATOM 675 O O . PHE A 1 83 ? 2.539 -1.418 -18.240 1.00 93.38 83 PHE A O 1
ATOM 682 N N . TYR A 1 84 ? 4.264 -0.772 -16.960 1.00 89.88 84 TYR A N 1
ATOM 683 C CA . TYR A 1 84 ? 4.486 -2.046 -16.281 1.00 89.88 84 TYR A CA 1
ATOM 684 C C . TYR A 1 84 ? 4.702 -1.862 -14.776 1.00 89.88 84 TYR A C 1
ATOM 686 O O . TYR A 1 84 ? 5.479 -2.606 -14.182 1.00 89.88 84 TYR A O 1
ATOM 694 N N . GLU A 1 85 ? 4.029 -0.896 -14.140 1.00 82.88 85 GLU A N 1
ATOM 695 C CA . GLU A 1 85 ? 4.144 -0.668 -12.690 1.00 82.88 85 GLU A CA 1
ATOM 696 C C . GLU A 1 85 ? 3.851 -1.958 -11.909 1.00 82.88 85 GLU A C 1
ATOM 698 O O . GLU A 1 85 ? 4.604 -2.358 -11.027 1.00 82.88 85 GLU A O 1
ATOM 703 N N . TRP A 1 86 ? 2.831 -2.696 -12.353 1.00 77.88 86 TRP A N 1
ATOM 704 C CA . TRP A 1 86 ? 2.441 -4.008 -11.830 1.00 77.88 86 TRP A CA 1
ATOM 705 C C . TRP A 1 86 ? 3.526 -5.096 -11.956 1.00 77.88 86 TRP A C 1
ATOM 707 O O . TRP A 1 86 ? 3.400 -6.145 -11.330 1.00 77.88 86 TRP A O 1
ATOM 717 N N . ASN A 1 87 ? 4.572 -4.869 -12.758 1.00 77.12 87 ASN A N 1
ATOM 718 C CA . ASN A 1 87 ? 5.697 -5.778 -12.985 1.00 77.12 87 ASN A CA 1
ATOM 719 C C . ASN A 1 87 ? 7.053 -5.053 -12.951 1.00 77.12 87 ASN A C 1
ATOM 721 O O . ASN A 1 87 ? 7.988 -5.430 -13.664 1.00 77.12 87 ASN A O 1
ATOM 725 N N . LEU A 1 88 ? 7.171 -3.985 -12.156 1.00 82.06 88 LEU A N 1
ATOM 726 C CA . LEU A 1 88 ? 8.312 -3.067 -12.211 1.00 82.06 88 LEU A CA 1
ATOM 727 C C . LEU A 1 88 ? 9.660 -3.781 -12.023 1.00 82.06 88 LEU A C 1
ATOM 729 O O . LEU A 1 88 ? 10.620 -3.477 -12.730 1.00 82.06 88 LEU A O 1
ATOM 733 N N . TYR A 1 89 ? 9.723 -4.775 -11.130 1.00 78.25 89 TYR A N 1
ATOM 734 C CA . TYR A 1 89 ? 10.937 -5.555 -10.876 1.00 78.25 89 TYR A CA 1
ATOM 735 C C . TYR A 1 89 ? 11.378 -6.359 -12.103 1.00 78.25 89 TYR A C 1
ATOM 737 O O . TYR A 1 89 ? 12.500 -6.188 -12.578 1.00 78.25 89 TYR A O 1
ATOM 745 N N . SER A 1 90 ? 10.511 -7.212 -12.655 1.00 82.56 90 SER A N 1
ATOM 746 C CA . SER A 1 90 ? 10.888 -8.004 -13.830 1.00 82.56 90 SER A CA 1
ATOM 747 C C . SER A 1 90 ? 11.073 -7.124 -15.067 1.00 82.56 90 SER A C 1
ATOM 749 O O . SER A 1 90 ? 11.908 -7.436 -15.915 1.00 82.56 90 SER A O 1
ATOM 751 N N . CYS A 1 91 ? 10.347 -6.004 -15.152 1.00 88.44 91 CYS A N 1
ATOM 752 C CA . CYS A 1 91 ? 10.477 -5.045 -16.239 1.00 88.44 91 CYS A CA 1
ATOM 753 C C . CYS A 1 91 ? 11.828 -4.328 -16.213 1.00 88.44 91 CYS A C 1
ATOM 755 O O . CYS A 1 91 ? 12.455 -4.226 -17.262 1.00 88.44 91 CYS A O 1
ATOM 757 N N . THR A 1 92 ? 12.304 -3.863 -15.055 1.00 85.62 92 THR A N 1
ATOM 758 C CA . THR A 1 92 ? 13.581 -3.130 -14.928 1.00 85.62 92 THR A CA 1
ATOM 759 C C . THR A 1 92 ? 14.792 -4.043 -14.761 1.00 85.62 92 THR A C 1
ATOM 761 O O . THR A 1 92 ? 15.903 -3.641 -15.090 1.00 85.62 92 THR A O 1
ATOM 764 N N . GLY A 1 93 ? 14.593 -5.272 -14.277 1.00 78.31 93 GLY A N 1
ATOM 765 C CA . GLY A 1 93 ? 15.676 -6.172 -13.872 1.00 78.31 93 GLY A CA 1
ATOM 766 C C . GLY A 1 93 ? 16.349 -5.762 -12.558 1.00 78.31 93 GLY A C 1
ATOM 767 O O . GLY A 1 93 ? 17.322 -6.393 -12.149 1.00 78.31 93 GLY A O 1
ATOM 768 N N . THR A 1 94 ? 15.833 -4.732 -11.884 1.00 70.06 94 THR A N 1
ATOM 769 C CA . THR A 1 94 ? 16.399 -4.194 -10.649 1.00 70.06 94 THR A CA 1
ATOM 770 C C . THR A 1 94 ? 15.527 -4.624 -9.485 1.00 70.06 94 THR A C 1
ATOM 772 O O . THR A 1 94 ? 14.421 -4.107 -9.317 1.00 70.06 94 THR A O 1
ATOM 775 N N . LYS A 1 95 ? 16.007 -5.578 -8.675 1.00 67.25 95 LYS A N 1
ATOM 776 C CA . LYS A 1 95 ? 15.320 -5.928 -7.426 1.00 67.25 95 LYS A CA 1
ATOM 777 C C . LYS A 1 95 ? 15.380 -4.700 -6.524 1.00 67.25 95 LYS A C 1
ATOM 779 O O . LYS A 1 95 ? 16.490 -4.247 -6.242 1.00 67.25 95 LYS A O 1
ATOM 784 N N . PRO A 1 96 ? 14.236 -4.149 -6.095 1.00 65.31 96 PRO A N 1
ATOM 785 C CA . PRO A 1 96 ? 14.248 -3.048 -5.154 1.00 65.31 96 PRO A CA 1
ATOM 786 C C . PRO A 1 96 ? 15.019 -3.469 -3.909 1.00 65.31 96 PRO A C 1
ATOM 788 O O . PRO A 1 96 ? 14.769 -4.537 -3.344 1.00 65.31 96 PRO A O 1
ATOM 791 N N . THR A 1 97 ? 15.990 -2.659 -3.508 1.00 62.38 97 THR A N 1
ATOM 792 C CA . THR A 1 97 ? 16.693 -2.868 -2.249 1.00 62.38 97 THR A CA 1
ATOM 793 C C . THR A 1 97 ? 15.731 -2.491 -1.137 1.00 62.38 97 THR A C 1
ATOM 795 O O . THR A 1 97 ? 15.372 -1.323 -1.009 1.00 62.38 97 THR A O 1
ATOM 798 N N . LEU A 1 98 ? 15.300 -3.474 -0.347 1.00 65.00 98 LEU A N 1
ATOM 799 C CA . LEU A 1 98 ? 14.542 -3.197 0.866 1.00 65.00 98 LEU A CA 1
ATOM 800 C C . LEU A 1 98 ? 15.379 -2.286 1.761 1.00 65.00 98 LEU A C 1
ATOM 802 O O . LEU A 1 98 ? 16.561 -2.551 2.012 1.00 65.00 98 LEU A O 1
ATOM 806 N N . THR A 1 99 ? 14.767 -1.224 2.265 1.00 62.53 99 THR A N 1
ATOM 807 C CA . THR A 1 99 ? 15.293 -0.566 3.449 1.00 62.53 99 THR A CA 1
ATOM 808 C C . THR A 1 99 ? 15.136 -1.556 4.598 1.00 62.53 99 THR A C 1
ATOM 810 O O . THR A 1 99 ? 14.034 -2.015 4.888 1.00 62.53 99 THR A O 1
ATOM 813 N N . ASN A 1 100 ? 16.251 -1.951 5.219 1.00 57.91 100 ASN A N 1
ATOM 814 C CA . ASN A 1 100 ? 16.221 -2.785 6.422 1.00 57.91 100 ASN A CA 1
ATOM 815 C C . ASN A 1 100 ? 15.219 -2.177 7.418 1.00 57.91 100 ASN A C 1
ATOM 817 O O . ASN A 1 100 ? 15.405 -1.030 7.829 1.00 57.91 100 ASN A O 1
ATOM 821 N N . GLY A 1 101 ? 14.184 -2.931 7.797 1.00 66.94 101 GLY A N 1
ATOM 822 C CA . GLY A 1 101 ? 13.163 -2.474 8.740 1.00 66.94 101 GLY A CA 1
ATOM 823 C C . GLY A 1 101 ? 11.790 -2.130 8.151 1.00 66.94 101 GLY A C 1
ATOM 824 O O . GLY A 1 101 ? 10.934 -1.717 8.932 1.00 66.94 101 GLY A O 1
ATOM 825 N N . ASP A 1 102 ? 11.524 -2.345 6.860 1.00 88.12 102 ASP A N 1
ATOM 826 C CA . ASP A 1 102 ? 10.163 -2.213 6.315 1.00 88.12 102 ASP A CA 1
ATOM 827 C C . ASP A 1 102 ? 9.269 -3.428 6.638 1.00 88.12 102 ASP A C 1
ATOM 829 O O . ASP A 1 102 ? 9.670 -4.584 6.504 1.00 88.12 102 ASP A O 1
ATOM 833 N N . TYR A 1 103 ? 8.034 -3.142 7.050 1.00 92.94 103 TYR A N 1
ATOM 834 C CA . TYR A 1 103 ? 6.978 -4.100 7.362 1.00 92.94 103 TYR A CA 1
ATOM 835 C C . TYR A 1 103 ? 6.063 -4.330 6.159 1.00 92.94 103 TYR A C 1
ATOM 837 O O . TYR A 1 103 ? 5.734 -3.376 5.451 1.00 92.94 103 TYR A O 1
ATOM 845 N N . TYR A 1 104 ? 5.601 -5.566 5.974 1.00 92.88 104 TYR A N 1
ATOM 846 C CA . TYR A 1 104 ? 4.663 -5.956 4.918 1.00 92.88 104 TYR A CA 1
ATOM 847 C C . TYR A 1 104 ? 3.583 -6.908 5.455 1.00 92.88 104 TYR A C 1
ATOM 849 O O . TYR A 1 104 ? 3.854 -7.646 6.404 1.00 92.88 104 TYR A O 1
ATOM 857 N N . PRO A 1 105 ? 2.357 -6.899 4.902 1.00 94.56 105 PRO A N 1
ATOM 858 C CA . PRO A 1 105 ? 1.281 -7.734 5.421 1.00 94.56 105 PRO A CA 1
ATOM 859 C C . PRO A 1 105 ? 1.511 -9.215 5.102 1.00 94.56 105 PRO A C 1
ATOM 861 O O . PRO A 1 105 ? 1.889 -9.573 3.989 1.00 94.56 105 PRO A O 1
ATOM 864 N N . ASP A 1 106 ? 1.228 -10.092 6.058 1.00 93.06 106 ASP A N 1
ATOM 865 C CA . ASP A 1 106 ? 1.196 -11.532 5.841 1.00 93.06 106 ASP A CA 1
ATOM 866 C C . ASP A 1 106 ? -0.222 -11.996 5.514 1.00 93.06 106 ASP A C 1
ATOM 868 O O . ASP A 1 106 ? -1.139 -11.913 6.327 1.00 93.06 106 ASP A O 1
ATOM 872 N N . TRP A 1 107 ? -0.389 -12.542 4.313 1.00 90.06 107 TRP A N 1
ATOM 873 C CA . TRP A 1 107 ? -1.641 -13.165 3.876 1.00 90.06 107 TRP A CA 1
ATOM 874 C C . TRP A 1 107 ? -1.514 -14.670 3.656 1.00 90.06 107 TRP A C 1
ATOM 876 O O . TRP A 1 107 ? -2.462 -15.303 3.186 1.00 90.06 107 TRP A O 1
ATOM 886 N N . SER A 1 108 ? -0.371 -15.266 4.001 1.00 80.44 108 SER A N 1
ATOM 887 C CA . SER A 1 108 ? -0.083 -16.682 3.749 1.00 80.44 108 SER A CA 1
ATOM 888 C C . SER A 1 108 ? -1.028 -17.641 4.490 1.00 80.44 108 SER A C 1
ATOM 890 O O . SER A 1 108 ? -1.189 -18.785 4.068 1.00 80.44 108 SER A O 1
ATOM 892 N N . GLY A 1 109 ? -1.723 -17.165 5.531 1.00 69.94 109 GLY A N 1
ATOM 893 C CA . GLY A 1 109 ? -2.706 -17.930 6.304 1.00 69.94 109 GLY A CA 1
ATOM 894 C C . GLY A 1 109 ? -4.183 -17.646 6.004 1.00 69.94 109 GLY A C 1
ATOM 895 O O . GLY A 1 109 ? -5.039 -18.270 6.625 1.00 69.94 109 GLY A O 1
ATOM 896 N N . GLY A 1 110 ? -4.522 -16.701 5.116 1.00 70.62 110 GLY A N 1
ATOM 897 C CA . GLY A 1 110 ? -5.908 -16.288 4.815 1.00 70.62 110 GLY A CA 1
ATOM 898 C C . GLY A 1 110 ? -6.658 -15.567 5.953 1.00 70.62 110 GLY A C 1
ATOM 899 O O . GLY A 1 110 ? -7.515 -14.733 5.679 1.00 70.62 110 GLY A O 1
ATOM 900 N N . SER A 1 111 ? -6.310 -15.846 7.210 1.00 72.44 111 SER A N 1
ATOM 901 C CA . SER A 1 111 ? -6.788 -15.175 8.425 1.00 72.44 111 SER A CA 1
ATOM 902 C C . SER A 1 111 ? -5.658 -14.540 9.241 1.00 72.44 111 SER A C 1
ATOM 904 O O . SER A 1 111 ? -5.888 -14.141 10.375 1.00 72.44 111 SER A O 1
ATOM 906 N N . SER A 1 112 ? -4.432 -14.501 8.708 1.00 80.81 112 SER A N 1
ATOM 907 C CA . SER A 1 112 ? -3.316 -13.825 9.374 1.00 80.81 112 SER A CA 1
ATOM 908 C C . SER A 1 112 ? -3.573 -12.317 9.379 1.00 80.81 112 SER A C 1
ATOM 910 O O . SER A 1 112 ? -3.909 -11.741 8.342 1.00 80.81 112 SER A O 1
ATOM 912 N N . THR A 1 113 ? -3.446 -11.696 10.549 1.00 87.88 113 THR A N 1
ATOM 913 C CA . THR A 1 113 ? -3.509 -10.241 10.759 1.00 87.88 113 THR A CA 1
ATOM 914 C C . THR A 1 113 ? -2.127 -9.672 11.062 1.00 87.88 113 THR A C 1
ATOM 916 O O . THR A 1 113 ? -2.002 -8.637 11.701 1.00 87.88 113 THR A O 1
ATOM 919 N N . GLN A 1 114 ? -1.061 -10.352 10.635 1.00 91.88 114 GLN A N 1
ATOM 920 C CA . GLN A 1 114 ? 0.307 -9.997 10.999 1.00 91.88 114 GLN A CA 1
ATOM 921 C C . GLN A 1 114 ? 0.989 -9.156 9.923 1.00 91.88 114 GLN A C 1
ATOM 923 O O . GLN A 1 114 ? 0.787 -9.349 8.726 1.00 91.88 114 GLN A O 1
ATOM 928 N N . CYS A 1 115 ? 1.863 -8.255 10.359 1.00 94.19 115 CYS A N 1
ATOM 929 C CA . CYS A 1 115 ? 2.826 -7.583 9.498 1.00 94.19 115 CYS A CA 1
ATOM 930 C C . CYS A 1 115 ? 4.235 -8.093 9.819 1.00 94.19 115 CYS A C 1
ATOM 932 O O . CYS A 1 115 ? 4.688 -8.006 10.961 1.00 94.19 115 CYS A O 1
ATOM 934 N N . LEU A 1 116 ? 4.927 -8.622 8.813 1.00 92.69 116 LEU A N 1
ATOM 935 C CA . LEU A 1 116 ? 6.250 -9.231 8.939 1.00 92.69 116 LEU A CA 1
ATOM 936 C C . LEU A 1 116 ? 7.360 -8.237 8.606 1.00 92.69 116 LEU A C 1
ATOM 938 O O . LEU A 1 116 ? 7.156 -7.275 7.871 1.00 92.69 116 LEU A O 1
ATOM 942 N N . ASN A 1 117 ? 8.545 -8.496 9.154 1.00 91.31 117 ASN A N 1
ATOM 943 C CA . ASN A 1 117 ? 9.780 -7.738 8.930 1.00 91.31 117 ASN A CA 1
ATOM 944 C C . ASN A 1 117 ? 10.980 -8.697 8.949 1.00 91.31 117 ASN A C 1
ATOM 946 O O . ASN A 1 117 ? 11.938 -8.541 9.701 1.00 91.31 117 ASN A O 1
ATOM 950 N N . ASP A 1 118 ? 10.861 -9.790 8.205 1.00 88.06 118 ASP A N 1
ATOM 951 C CA . ASP A 1 118 ? 11.840 -10.883 8.154 1.00 88.06 118 ASP A CA 1
ATOM 952 C C . ASP A 1 118 ? 12.734 -10.829 6.903 1.00 88.06 118 ASP A C 1
ATOM 954 O O . ASP A 1 118 ? 13.673 -11.610 6.780 1.00 88.06 118 ASP A O 1
ATOM 958 N N . GLY A 1 119 ? 12.475 -9.890 5.987 1.00 83.31 119 GLY A N 1
ATOM 959 C CA . GLY A 1 119 ? 13.189 -9.765 4.716 1.00 83.31 119 GLY A CA 1
ATOM 960 C C . GLY A 1 119 ? 12.741 -10.758 3.637 1.00 83.31 119 GLY A C 1
ATOM 961 O O . GLY A 1 119 ? 13.213 -10.662 2.504 1.00 83.31 119 GLY A O 1
ATOM 962 N N . GLU A 1 120 ? 11.789 -11.643 3.936 1.00 85.75 120 GLU A N 1
ATOM 963 C CA . GLU A 1 120 ? 11.250 -12.660 3.022 1.00 85.75 120 GLU A CA 1
ATOM 964 C C . GLU A 1 120 ? 10.029 -12.130 2.245 1.00 85.75 120 GLU A C 1
ATOM 966 O O . GLU A 1 120 ? 9.044 -12.828 2.006 1.00 85.75 120 GLU A O 1
ATOM 971 N N . VAL A 1 121 ? 10.097 -10.857 1.837 1.00 84.56 121 VAL A N 1
ATOM 972 C CA . VAL A 1 121 ? 8.999 -10.153 1.164 1.00 84.56 121 VAL A CA 1
ATOM 973 C C . VAL A 1 121 ? 8.637 -10.866 -0.146 1.00 84.56 121 VAL A C 1
ATOM 975 O O . VAL A 1 121 ? 9.503 -10.991 -1.022 1.00 84.56 121 VAL A O 1
ATOM 978 N N . PRO A 1 122 ? 7.369 -11.274 -0.348 1.00 84.19 122 PRO A N 1
ATOM 979 C CA . PRO A 1 122 ? 6.939 -11.883 -1.598 1.00 84.19 122 PRO A CA 1
ATOM 980 C C . PRO A 1 122 ? 7.185 -10.971 -2.804 1.00 84.19 122 PRO A C 1
ATOM 982 O O . PRO A 1 122 ? 6.890 -9.774 -2.757 1.00 84.19 122 PRO A O 1
ATOM 985 N N . ASP A 1 123 ? 7.629 -11.550 -3.926 1.00 79.06 123 ASP A N 1
ATOM 986 C CA . ASP A 1 123 ? 7.946 -10.801 -5.154 1.00 79.06 123 ASP A CA 1
ATOM 987 C C . ASP A 1 123 ? 6.797 -9.885 -5.600 1.00 79.06 123 ASP A C 1
ATOM 989 O O . ASP A 1 123 ? 7.031 -8.774 -6.077 1.00 79.06 123 ASP A O 1
ATOM 993 N N . TYR A 1 124 ? 5.546 -10.308 -5.385 1.00 78.19 124 TYR A N 1
ATOM 994 C CA . TYR A 1 124 ? 4.395 -9.511 -5.789 1.00 78.19 124 TYR A CA 1
ATOM 995 C C . TYR A 1 124 ? 4.199 -8.217 -4.990 1.00 78.19 124 TYR A C 1
ATOM 997 O O . TYR A 1 124 ? 3.643 -7.247 -5.508 1.00 78.19 124 TYR A O 1
ATOM 1005 N N . MET A 1 125 ? 4.687 -8.176 -3.750 1.00 84.88 125 MET A N 1
ATOM 1006 C CA . MET A 1 125 ? 4.659 -6.977 -2.916 1.00 84.88 125 MET A CA 1
ATOM 1007 C C . MET A 1 125 ? 5.773 -5.998 -3.294 1.00 84.88 125 MET A C 1
ATOM 1009 O O . MET A 1 125 ? 5.610 -4.784 -3.166 1.00 84.88 125 MET A O 1
ATOM 1013 N N . LEU A 1 126 ? 6.873 -6.506 -3.860 1.00 77.88 126 LEU A N 1
ATOM 1014 C CA . LEU A 1 126 ? 7.955 -5.679 -4.397 1.00 77.88 126 LEU A CA 1
ATOM 1015 C C . LEU A 1 126 ? 7.529 -4.889 -5.646 1.00 77.88 126 LEU A C 1
ATOM 1017 O O . LEU A 1 126 ? 8.110 -3.836 -5.923 1.00 77.88 126 LEU A O 1
ATOM 1021 N N . TYR A 1 127 ? 6.498 -5.344 -6.372 1.00 71.06 127 TYR A N 1
ATOM 1022 C CA . TYR A 1 127 ? 5.942 -4.609 -7.516 1.00 71.06 127 TYR A CA 1
ATOM 1023 C C . TYR A 1 127 ? 5.211 -3.318 -7.112 1.00 71.06 127 TYR A C 1
ATOM 1025 O O . TYR A 1 127 ? 5.138 -2.400 -7.918 1.00 71.06 127 TYR A O 1
ATOM 1033 N N . SER A 1 128 ? 4.707 -3.203 -5.875 1.00 75.12 128 SER A N 1
ATOM 1034 C CA . SER A 1 128 ? 4.047 -1.982 -5.380 1.00 75.12 128 SER A CA 1
ATOM 1035 C C . SER A 1 128 ? 4.458 -1.666 -3.942 1.00 75.12 128 SER A C 1
ATOM 1037 O O . SER A 1 128 ? 3.653 -1.654 -3.011 1.00 75.12 128 SER A O 1
ATOM 1039 N N . GLN A 1 129 ? 5.749 -1.398 -3.754 1.00 80.56 129 GLN A N 1
ATOM 1040 C CA . GLN A 1 129 ? 6.323 -1.149 -2.427 1.00 80.56 129 GLN A CA 1
ATOM 1041 C C . GLN A 1 129 ? 5.605 -0.034 -1.665 1.00 80.56 129 GLN A C 1
ATOM 1043 O O . GLN A 1 129 ? 5.377 -0.168 -0.474 1.00 80.56 129 GLN A O 1
ATOM 1048 N N . ALA A 1 130 ? 5.193 1.044 -2.340 1.00 77.00 130 ALA A N 1
ATOM 1049 C CA . ALA A 1 130 ? 4.481 2.146 -1.690 1.00 77.00 130 ALA A CA 1
ATOM 1050 C C . ALA A 1 130 ? 3.155 1.705 -1.043 1.00 77.00 130 ALA A C 1
ATOM 1052 O O . ALA A 1 130 ? 2.724 2.291 -0.047 1.00 77.00 130 ALA A O 1
ATOM 1053 N N . TRP A 1 131 ? 2.512 0.682 -1.612 1.00 83.50 131 TRP A N 1
ATOM 1054 C CA . TRP A 1 131 ? 1.271 0.126 -1.097 1.00 83.50 131 TRP A CA 1
ATOM 1055 C C . TRP A 1 131 ? 1.525 -0.897 0.008 1.00 83.50 131 TRP A C 1
ATOM 1057 O O . TRP A 1 131 ? 0.952 -0.759 1.088 1.00 83.50 131 TRP A O 1
ATOM 1067 N N . TYR A 1 132 ? 2.387 -1.884 -0.252 1.00 89.69 132 TYR A N 1
ATOM 1068 C CA . TYR A 1 132 ? 2.581 -3.034 0.636 1.00 89.69 132 TYR A CA 1
ATOM 1069 C C . TYR A 1 132 ? 3.595 -2.800 1.756 1.00 89.69 132 TYR A C 1
ATOM 1071 O O . TYR A 1 132 ? 3.473 -3.416 2.809 1.00 89.69 132 TYR A O 1
ATOM 1079 N N . LEU A 1 133 ? 4.598 -1.946 1.543 1.00 88.81 133 LEU A N 1
ATOM 1080 C CA . LEU A 1 133 ? 5.656 -1.707 2.519 1.00 88.81 133 LEU A CA 1
ATOM 1081 C C . LEU A 1 133 ? 5.348 -0.485 3.379 1.00 88.81 133 LEU A C 1
ATOM 1083 O O . LEU A 1 133 ? 4.826 0.537 2.923 1.00 88.81 133 LEU A O 1
ATOM 1087 N N . SER A 1 134 ? 5.702 -0.598 4.652 1.00 90.88 134 SER A N 1
ATOM 1088 C CA . SER A 1 134 ? 5.568 0.460 5.643 1.00 90.88 134 SER A CA 1
ATOM 1089 C C . SER A 1 134 ? 6.792 0.507 6.541 1.00 90.88 134 SER A C 1
ATOM 1091 O O . SER A 1 134 ? 7.238 -0.509 7.048 1.00 90.88 134 SER A O 1
ATOM 1093 N N . THR A 1 135 ? 7.282 1.706 6.840 1.00 90.00 135 THR A N 1
ATOM 1094 C CA . THR A 1 135 ? 8.483 1.886 7.675 1.00 90.00 135 THR A CA 1
ATOM 1095 C C . THR A 1 135 ? 8.273 1.548 9.157 1.00 90.00 135 THR A C 1
ATOM 1097 O O . THR A 1 135 ? 9.218 1.598 9.936 1.00 90.00 135 THR A O 1
ATOM 1100 N N . THR A 1 136 ? 7.028 1.325 9.591 1.00 91.50 136 THR A N 1
ATOM 1101 C CA . THR A 1 136 ? 6.690 0.949 10.972 1.00 91.50 136 THR A CA 1
ATOM 1102 C C . THR A 1 136 ? 5.590 -0.107 10.980 1.00 91.50 136 THR A C 1
ATOM 1104 O O . THR A 1 136 ? 4.785 -0.174 10.043 1.00 91.50 136 THR A O 1
ATOM 1107 N N . LEU A 1 137 ? 5.548 -0.899 12.056 1.00 92.31 137 LEU A N 1
ATOM 1108 C CA . LEU A 1 137 ? 4.519 -1.911 12.277 1.00 92.31 137 LEU A CA 1
ATOM 1109 C C . LEU A 1 137 ? 3.126 -1.271 12.288 1.00 92.31 137 LEU A C 1
ATOM 1111 O O . LEU A 1 137 ? 2.220 -1.750 11.614 1.00 92.31 137 LEU A O 1
ATOM 1115 N N . GLU A 1 138 ? 2.985 -0.131 12.967 1.00 92.44 138 GLU A N 1
ATOM 1116 C CA . GLU A 1 138 ? 1.721 0.591 13.109 1.00 92.44 138 GLU A CA 1
ATOM 1117 C C . GLU A 1 138 ? 1.135 0.986 11.760 1.00 92.44 138 GLU A C 1
ATOM 1119 O O . GLU A 1 138 ? -0.027 0.701 11.495 1.00 92.44 138 GLU A O 1
ATOM 1124 N N . LYS A 1 139 ? 1.945 1.558 10.864 1.00 93.62 139 LYS A N 1
ATOM 1125 C CA . LYS A 1 139 ? 1.477 1.951 9.529 1.00 93.62 139 LYS A CA 1
ATOM 1126 C C . LYS A 1 139 ? 1.050 0.753 8.685 1.00 93.62 139 LYS A C 1
ATOM 1128 O O . LYS A 1 139 ? 0.093 0.864 7.920 1.00 93.62 139 LYS A O 1
ATOM 1133 N N . CYS A 1 140 ? 1.750 -0.375 8.819 1.00 94.81 140 CYS A N 1
ATOM 1134 C CA . CYS A 1 140 ? 1.373 -1.604 8.131 1.00 94.81 140 CYS A CA 1
ATOM 1135 C C . CYS A 1 140 ? 0.015 -2.110 8.638 1.00 94.81 140 CYS A C 1
ATOM 1137 O O . CYS A 1 140 ? -0.901 -2.326 7.840 1.00 94.81 140 CYS A O 1
ATOM 1139 N N . CYS A 1 141 ? -0.142 -2.206 9.962 1.00 94.38 141 CYS A N 1
ATOM 1140 C CA . CYS A 1 141 ? -1.372 -2.652 10.607 1.00 94.38 141 CYS A CA 1
ATOM 1141 C C . CYS A 1 141 ? -2.558 -1.724 10.309 1.00 94.38 141 CYS A C 1
ATOM 1143 O O . CYS A 1 141 ? -3.624 -2.194 9.925 1.00 94.38 141 CYS A O 1
ATOM 1145 N N . GLU A 1 142 ? -2.381 -0.405 10.395 1.00 93.31 142 GLU A N 1
ATOM 1146 C CA . GLU A 1 142 ? -3.423 0.577 10.068 1.00 93.31 142 GLU A CA 1
ATOM 1147 C C . GLU A 1 142 ? -3.871 0.499 8.606 1.00 93.31 142 GLU A C 1
ATOM 1149 O O . GLU A 1 142 ? -5.033 0.752 8.299 1.00 93.31 142 GLU A O 1
ATOM 1154 N N . ARG A 1 143 ? -2.969 0.164 7.680 1.00 93.69 143 ARG A N 1
ATOM 1155 C CA . ARG A 1 143 ? -3.318 0.072 6.260 1.00 93.69 143 ARG A CA 1
ATOM 1156 C C . ARG A 1 143 ? -4.011 -1.238 5.920 1.00 93.69 143 ARG A C 1
ATOM 1158 O O . ARG A 1 143 ? -4.990 -1.233 5.175 1.00 93.69 143 ARG A O 1
ATOM 1165 N N . HIS A 1 144 ? -3.469 -2.348 6.406 1.00 94.06 144 HIS A N 1
ATOM 1166 C CA . HIS A 1 144 ? -3.842 -3.677 5.932 1.00 94.06 144 HIS A CA 1
ATOM 1167 C C . HIS A 1 144 ? -4.720 -4.455 6.899 1.00 94.06 144 HIS A C 1
ATOM 1169 O O . HIS A 1 144 ? -5.346 -5.402 6.450 1.00 94.06 144 HIS A O 1
ATOM 1175 N N . PHE A 1 145 ? -4.792 -4.057 8.171 1.00 93.12 145 PHE A N 1
ATOM 1176 C CA . PHE A 1 145 ? -5.482 -4.784 9.240 1.00 93.12 145 PHE A CA 1
ATOM 1177 C C . PHE A 1 145 ? -6.195 -3.831 10.215 1.00 93.12 145 PHE A C 1
ATOM 1179 O O . PHE A 1 145 ? -6.290 -4.100 11.407 1.00 93.12 145 PHE A O 1
ATOM 1186 N N . TYR A 1 146 ? -6.726 -2.701 9.728 1.00 88.38 146 TYR A N 1
ATOM 1187 C CA . TYR A 1 146 ? -7.381 -1.694 10.581 1.00 88.38 146 TYR A CA 1
ATOM 1188 C C . TYR A 1 146 ? -8.580 -2.237 11.371 1.00 88.38 146 TYR A C 1
ATOM 1190 O O . TYR A 1 146 ? -8.936 -1.687 12.411 1.00 88.38 146 TYR A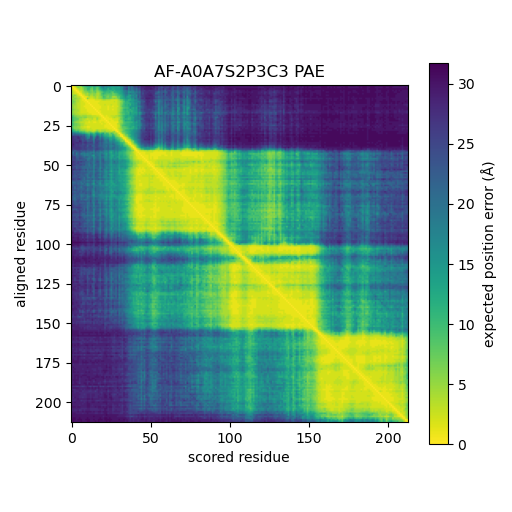 O 1
ATOM 1198 N N . TRP A 1 147 ? -9.227 -3.288 10.859 1.00 84.31 147 TRP A N 1
ATOM 1199 C CA . TRP A 1 147 ? -10.353 -3.951 11.515 1.00 84.31 147 TRP A CA 1
ATOM 1200 C C . TRP A 1 147 ? -9.923 -4.794 12.719 1.00 84.31 147 TRP A C 1
ATOM 1202 O O . TRP A 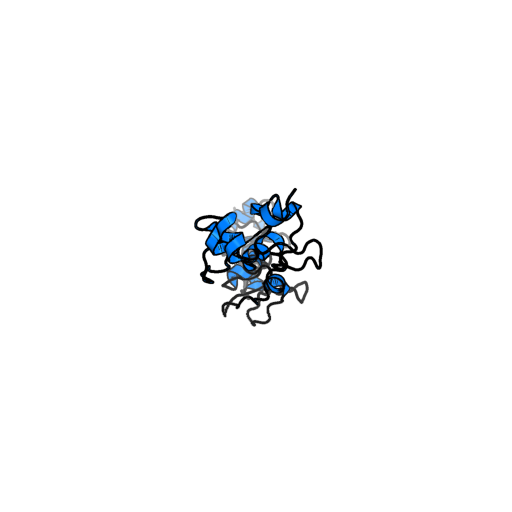1 147 ? -10.771 -5.126 13.539 1.00 84.31 147 TRP A O 1
ATOM 1212 N N . ASP A 1 148 ? -8.634 -5.120 12.825 1.00 86.56 148 ASP A N 1
ATOM 1213 C CA . ASP A 1 148 ? -8.063 -5.932 13.895 1.00 86.56 148 ASP A CA 1
ATOM 1214 C C . ASP A 1 148 ? -6.670 -5.425 14.299 1.00 86.56 148 ASP A C 1
ATOM 1216 O O . ASP A 1 148 ? -5.658 -6.130 14.332 1.00 86.56 148 ASP A O 1
ATOM 1220 N N . LEU A 1 149 ? -6.619 -4.117 14.560 1.00 87.44 149 LEU A N 1
ATOM 1221 C CA . LEU A 1 149 ? -5.374 -3.408 14.833 1.00 87.44 149 LEU A CA 1
ATOM 1222 C C . LEU A 1 149 ? -4.670 -3.951 16.085 1.00 87.44 149 LEU A C 1
ATOM 1224 O O . LEU A 1 149 ? -3.446 -4.022 16.125 1.00 87.44 149 LEU A O 1
ATOM 1228 N N . ASN A 1 150 ? -5.443 -4.346 17.099 1.00 85.31 150 ASN A N 1
ATOM 1229 C CA . ASN A 1 150 ? -4.915 -4.863 18.358 1.00 85.31 150 ASN A CA 1
ATOM 1230 C C . ASN A 1 150 ? -4.180 -6.192 18.158 1.00 85.31 150 ASN A C 1
ATOM 1232 O O . ASN A 1 150 ? -3.069 -6.345 18.670 1.00 85.31 150 ASN A O 1
ATOM 1236 N N . GLU A 1 151 ? -4.764 -7.121 17.393 1.00 86.94 151 GLU A N 1
ATOM 1237 C CA . GLU A 1 151 ? -4.118 -8.396 17.087 1.00 86.94 151 GLU A CA 1
ATOM 1238 C C . GLU A 1 151 ? -2.859 -8.181 16.241 1.00 86.94 151 GLU A C 1
ATOM 1240 O O . GLU A 1 151 ? -1.797 -8.697 16.594 1.00 86.94 151 GLU A O 1
ATOM 1245 N N . CYS A 1 152 ? -2.928 -7.321 15.216 1.00 92.31 152 CYS A N 1
ATOM 1246 C CA . CYS A 1 152 ? -1.776 -7.007 14.366 1.00 92.31 152 CYS A CA 1
ATOM 1247 C C . CYS A 1 152 ? -0.601 -6.388 15.135 1.00 92.31 152 CYS A C 1
ATOM 1249 O O . CYS A 1 152 ? 0.555 -6.764 14.934 1.00 92.31 152 CYS A O 1
ATOM 1251 N N . LEU A 1 153 ? -0.886 -5.450 16.043 1.00 91.12 153 LEU A N 1
ATOM 1252 C CA . LEU A 1 153 ? 0.127 -4.800 16.876 1.00 91.12 153 LEU A CA 1
ATOM 1253 C C . LEU A 1 153 ? 0.631 -5.694 18.020 1.00 91.12 153 LEU A C 1
ATOM 1255 O O . LEU A 1 153 ? 1.571 -5.314 18.720 1.00 91.12 153 LEU A O 1
ATOM 1259 N N . GLY A 1 154 ? -0.001 -6.847 18.260 1.00 84.44 154 GLY A N 1
ATOM 1260 C CA . GLY A 1 154 ? 0.257 -7.666 19.444 1.00 84.44 154 GLY A CA 1
ATOM 1261 C C . GLY A 1 154 ? -0.084 -6.940 20.751 1.00 84.44 154 GLY A C 1
ATOM 1262 O O . GLY A 1 154 ? 0.492 -7.236 21.800 1.00 84.44 154 GLY A O 1
ATOM 1263 N N . THR A 1 155 ? -0.994 -5.965 20.700 1.00 78.81 155 THR A N 1
ATOM 1264 C CA . THR A 1 155 ? -1.427 -5.183 21.859 1.00 78.81 155 THR A CA 1
ATOM 1265 C C . THR A 1 155 ? -2.768 -5.692 22.353 1.00 78.81 155 THR A C 1
ATOM 1267 O O . THR A 1 155 ? -3.713 -5.836 21.585 1.00 78.81 155 THR A O 1
ATOM 1270 N N . THR A 1 156 ? -2.907 -5.900 23.658 1.00 68.75 156 THR A N 1
ATOM 1271 C CA . THR A 1 156 ? -4.231 -6.112 24.247 1.00 68.75 156 THR A CA 1
ATOM 1272 C C . THR A 1 156 ? -5.051 -4.839 24.107 1.00 68.75 156 THR A C 1
ATOM 1274 O O . THR A 1 156 ? -4.584 -3.777 24.526 1.00 68.75 156 THR A O 1
ATOM 1277 N N . ALA A 1 157 ? -6.266 -4.954 23.568 1.00 69.38 157 ALA A N 1
ATOM 1278 C CA . ALA A 1 157 ? -7.214 -3.851 23.523 1.00 69.38 157 ALA A CA 1
ATOM 1279 C C . ALA A 1 157 ? -7.315 -3.208 24.920 1.00 69.38 157 ALA A C 1
ATOM 1281 O O . ALA A 1 157 ? -7.536 -3.896 25.921 1.00 69.38 157 ALA A O 1
ATOM 1282 N N . VAL A 1 158 ? -7.068 -1.900 25.004 1.00 77.12 158 VAL A N 1
ATOM 1283 C CA . VAL A 1 158 ? -7.117 -1.163 26.270 1.00 77.12 158 VAL A CA 1
ATOM 1284 C C . VAL A 1 158 ? -8.479 -0.502 26.367 1.00 77.12 158 VAL A C 1
ATOM 1286 O O . VAL A 1 158 ? -8.858 0.291 25.504 1.00 77.12 158 VAL A O 1
ATOM 1289 N N . GLY A 1 159 ? -9.217 -0.844 27.418 1.00 84.50 159 GLY A N 1
ATOM 1290 C CA . GLY A 1 159 ? -10.503 -0.227 27.685 1.00 84.50 159 GLY A CA 1
ATOM 1291 C C . GLY A 1 159 ? -10.372 1.279 27.921 1.00 84.50 159 GLY A C 1
ATOM 1292 O O . GLY A 1 159 ? -9.382 1.757 28.472 1.00 84.50 159 GLY A O 1
ATOM 1293 N N . THR A 1 160 ? -11.364 2.048 27.474 1.00 91.25 160 THR A N 1
ATOM 1294 C CA . THR A 1 160 ? -11.352 3.518 27.584 1.00 91.25 160 THR A CA 1
ATOM 1295 C C . THR A 1 160 ? -11.856 4.048 28.930 1.00 91.25 160 THR A C 1
ATOM 1297 O O . THR A 1 160 ? -12.041 5.258 29.074 1.00 91.25 160 THR A O 1
ATOM 1300 N N . ASP A 1 161 ? -12.161 3.160 29.881 1.00 93.56 161 ASP A N 1
ATOM 1301 C CA . ASP A 1 161 ? -12.814 3.434 31.169 1.00 93.56 161 ASP A CA 1
ATOM 1302 C C . ASP A 1 161 ? -14.207 4.091 31.058 1.00 93.56 161 ASP A C 1
ATOM 1304 O O . ASP A 1 161 ? -14.801 4.498 32.063 1.00 93.56 161 ASP A O 1
ATOM 1308 N N . LYS A 1 162 ? -14.765 4.177 29.844 1.00 96.44 162 LYS A N 1
ATOM 1309 C CA . LYS A 1 162 ? -16.136 4.635 29.577 1.00 96.44 162 LYS A CA 1
ATOM 1310 C C . LYS A 1 162 ? -17.151 3.526 29.849 1.00 96.44 162 LYS A C 1
ATOM 1312 O O . LYS A 1 162 ? -16.790 2.388 30.102 1.00 96.44 162 LYS A O 1
ATOM 1317 N N . TRP A 1 163 ? -18.438 3.850 29.802 1.00 96.94 163 TRP A N 1
ATOM 1318 C CA . TRP A 1 163 ? -19.518 2.910 30.108 1.00 96.94 163 TRP A CA 1
ATOM 1319 C C . TRP A 1 163 ? -20.282 2.508 28.853 1.00 96.94 163 TRP A C 1
ATOM 1321 O O . TRP A 1 163 ? -20.637 3.383 28.069 1.00 96.94 163 TRP A O 1
ATOM 1331 N N . TYR A 1 164 ? -20.587 1.227 28.690 1.00 96.44 164 TYR A N 1
ATOM 1332 C CA . TYR A 1 164 ? -21.437 0.713 27.614 1.00 96.44 164 TYR A CA 1
ATOM 1333 C C . TYR A 1 164 ? -22.495 -0.238 28.180 1.00 96.44 164 TYR A C 1
ATOM 1335 O O . TYR A 1 164 ? -22.443 -0.631 29.351 1.00 96.44 164 TYR A O 1
ATOM 1343 N N . VAL A 1 165 ? -23.515 -0.518 27.372 1.00 96.19 165 VAL A N 1
ATOM 1344 C CA . VAL A 1 165 ? -24.624 -1.392 27.753 1.00 96.19 165 VAL A CA 1
ATOM 1345 C C . VAL A 1 165 ? -24.276 -2.842 27.432 1.00 96.19 165 VAL A C 1
ATOM 1347 O O . VAL A 1 165 ? -23.942 -3.171 26.303 1.00 96.19 165 VAL A O 1
ATOM 1350 N N . ASP A 1 166 ? -24.393 -3.696 28.439 1.00 94.19 166 ASP A N 1
ATOM 1351 C CA . ASP A 1 166 ? -24.456 -5.144 28.304 1.00 94.19 166 ASP A CA 1
ATOM 1352 C C . ASP A 1 166 ? -25.944 -5.517 28.257 1.00 94.19 166 ASP A C 1
ATOM 1354 O O . ASP A 1 166 ? -26.666 -5.399 29.257 1.00 94.19 166 ASP A O 1
ATOM 1358 N N . TYR A 1 167 ? -26.423 -5.853 27.057 1.00 91.81 167 TYR A N 1
ATOM 1359 C CA . TYR A 1 167 ? -27.831 -6.171 26.813 1.00 91.81 167 TYR A CA 1
ATOM 1360 C C . TYR A 1 167 ? -28.231 -7.552 27.333 1.00 91.81 167 TYR A C 1
ATOM 1362 O O . TYR A 1 167 ? -29.403 -7.735 27.658 1.00 91.81 167 TYR A O 1
ATOM 1370 N N . ASP A 1 168 ? -27.287 -8.487 27.448 1.00 90.88 168 ASP A N 1
ATOM 1371 C CA . ASP A 1 168 ? -27.563 -9.844 27.923 1.00 90.88 168 ASP A CA 1
ATOM 1372 C C . ASP A 1 168 ? -27.846 -9.840 29.431 1.00 90.88 168 ASP A C 1
ATOM 1374 O O . ASP A 1 168 ? -28.799 -10.471 29.895 1.00 90.88 168 ASP A O 1
ATOM 1378 N N . ASP A 1 169 ? -27.076 -9.057 30.192 1.00 89.75 169 ASP A N 1
ATOM 1379 C CA . ASP A 1 169 ? -27.252 -8.898 31.641 1.00 89.75 169 ASP A CA 1
ATOM 1380 C C . ASP A 1 169 ? -28.100 -7.668 32.039 1.00 89.75 169 ASP A C 1
ATOM 1382 O O . ASP A 1 169 ? -28.264 -7.379 33.234 1.00 89.75 169 ASP A O 1
ATOM 1386 N N . GLU A 1 170 ? -28.627 -6.927 31.058 1.00 92.31 170 GLU A N 1
ATOM 1387 C CA . GLU A 1 170 ? -29.403 -5.688 31.228 1.00 92.31 170 GLU A CA 1
ATOM 1388 C C . GLU A 1 170 ? -28.747 -4.692 32.208 1.00 92.31 170 GLU A C 1
ATOM 1390 O O . GLU A 1 170 ? -29.381 -4.141 33.123 1.00 92.31 170 GLU A O 1
ATOM 1395 N N . LYS A 1 171 ? -27.442 -4.458 32.048 1.00 93.00 171 LYS A N 1
ATOM 1396 C CA . LYS A 1 171 ? -26.650 -3.591 32.934 1.00 93.00 171 LYS A CA 1
ATOM 1397 C C . LYS A 1 171 ? -25.686 -2.715 32.139 1.00 93.00 171 LYS A C 1
ATOM 1399 O O . LYS A 1 171 ? -25.274 -3.045 31.040 1.00 93.00 171 LYS A O 1
ATOM 1404 N N . CYS A 1 172 ? -25.278 -1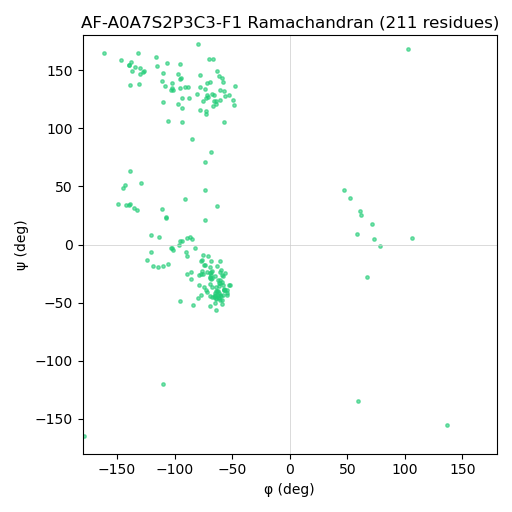.597 32.730 1.00 94.94 172 CYS A N 1
ATOM 1405 C CA . CYS A 1 172 ? -24.162 -0.813 32.207 1.00 94.94 172 CYS A CA 1
ATOM 1406 C C . CYS A 1 172 ? -22.861 -1.223 32.900 1.00 94.94 172 CYS A C 1
ATOM 1408 O O . CYS A 1 172 ? -22.783 -1.183 34.137 1.00 94.94 172 CYS A O 1
ATOM 1410 N N . VAL A 1 173 ? -21.865 -1.584 32.097 1.00 95.81 173 VAL A N 1
ATOM 1411 C CA . VAL A 1 173 ? -20.524 -2.028 32.499 1.00 95.81 173 VAL A CA 1
ATOM 1412 C C . VAL A 1 173 ? -19.460 -1.056 32.006 1.00 95.81 173 VAL A C 1
ATOM 1414 O O . VAL A 1 173 ? -19.716 -0.231 31.128 1.00 95.81 173 VAL A O 1
ATOM 1417 N N . GLN A 1 174 ? -18.278 -1.121 32.612 1.00 96.25 174 GLN A N 1
ATOM 1418 C CA . GLN A 1 174 ? -17.151 -0.281 32.235 1.00 96.25 174 GLN A CA 1
ATOM 1419 C C . GLN A 1 174 ? -16.291 -0.976 31.166 1.00 96.25 174 GLN A C 1
ATOM 1421 O O . GLN A 1 174 ? -16.007 -2.170 31.273 1.00 96.25 174 GLN A O 1
ATOM 1426 N N . ASP A 1 175 ? -15.900 -0.211 30.148 1.00 94.81 175 ASP A N 1
ATOM 1427 C CA . ASP A 1 175 ? -14.956 -0.544 29.080 1.00 94.81 175 ASP A CA 1
ATOM 1428 C C . ASP A 1 175 ? -13.551 -0.655 29.678 1.00 94.81 175 ASP A C 1
ATOM 1430 O O . ASP A 1 175 ? -12.779 0.304 29.666 1.00 94.81 175 ASP A O 1
ATOM 1434 N N . CYS A 1 176 ? -13.281 -1.801 30.300 1.00 92.81 176 CYS A N 1
ATOM 1435 C CA . CYS A 1 176 ? -12.031 -2.160 30.959 1.00 92.81 176 CYS A CA 1
ATOM 1436 C C . CYS A 1 176 ? -11.932 -3.681 31.139 1.00 92.81 176 CYS A C 1
ATOM 1438 O O . CYS A 1 176 ? -12.922 -4.409 31.039 1.00 92.81 176 CYS A O 1
ATOM 1440 N N . SER A 1 177 ? -10.724 -4.158 31.441 1.00 89.25 177 SER A N 1
ATOM 1441 C CA . SER A 1 177 ? -10.443 -5.564 31.743 1.00 89.25 177 SER A CA 1
ATOM 1442 C C . SER A 1 177 ? -10.267 -5.760 33.246 1.00 89.25 177 SER A C 1
ATOM 1444 O O . SER A 1 177 ? -9.520 -5.018 33.882 1.00 89.25 177 SER A O 1
ATOM 1446 N N . GLY A 1 178 ? -10.904 -6.782 33.822 1.00 85.12 178 GLY A N 1
ATOM 1447 C CA . GLY A 1 178 ? -10.725 -7.143 35.230 1.00 85.12 178 GLY A CA 1
ATOM 1448 C C . GLY A 1 178 ? -12.027 -7.469 35.954 1.00 85.12 178 GLY A C 1
ATOM 1449 O O . GLY A 1 178 ? -13.009 -7.889 35.350 1.00 85.12 178 GLY A O 1
ATOM 1450 N N . ALA A 1 179 ? -12.012 -7.304 37.277 1.00 88.94 179 ALA A N 1
ATOM 1451 C CA . ALA A 1 179 ? -13.183 -7.520 38.120 1.00 88.94 179 ALA A CA 1
ATOM 1452 C C . ALA A 1 179 ? -14.252 -6.425 37.900 1.00 88.94 179 ALA A C 1
ATOM 1454 O O . ALA A 1 179 ? -13.920 -5.324 37.451 1.00 88.94 179 ALA A O 1
ATOM 1455 N N . PRO A 1 180 ? -15.526 -6.680 38.264 1.00 88.62 180 PRO A N 1
ATOM 1456 C CA . PRO A 1 180 ? -16.573 -5.664 38.237 1.00 88.62 180 PRO A CA 1
ATOM 1457 C C . PRO A 1 180 ? -16.116 -4.351 38.900 1.00 88.62 180 PRO A C 1
ATOM 1459 O O . PRO A 1 180 ? -15.511 -4.397 39.974 1.00 88.62 180 PRO A O 1
ATOM 1462 N N . PRO A 1 181 ? -16.409 -3.185 38.299 1.00 91.62 181 PRO A N 1
ATOM 1463 C CA . PRO A 1 181 ? -17.447 -2.947 37.290 1.00 91.62 181 PRO A CA 1
ATOM 1464 C C . PRO A 1 181 ? -17.046 -3.196 35.822 1.00 91.62 181 PRO A C 1
ATOM 1466 O O . PRO A 1 181 ? -17.863 -2.907 34.945 1.00 91.62 181 PRO A O 1
ATOM 1469 N N . CYS A 1 182 ? -15.848 -3.722 35.544 1.00 93.56 182 CYS A N 1
ATOM 1470 C CA . CYS A 1 182 ? -15.420 -4.045 34.182 1.00 93.56 182 CYS A CA 1
ATOM 1471 C C . CYS A 1 182 ? -16.331 -5.091 33.523 1.00 93.56 182 CYS A C 1
ATOM 1473 O O . CYS A 1 182 ? -16.662 -6.108 34.137 1.00 93.56 182 CYS A O 1
ATOM 1475 N N . GLY A 1 183 ? -16.729 -4.822 32.279 1.00 91.50 183 GLY A N 1
ATOM 1476 C CA . GLY A 1 183 ? -17.501 -5.737 31.431 1.00 91.50 183 GLY A CA 1
ATOM 1477 C C . GLY A 1 183 ? -16.678 -6.430 30.352 1.00 91.50 183 GLY A C 1
ATOM 1478 O O . GLY A 1 183 ? -17.215 -7.256 29.628 1.00 91.50 183 GLY A O 1
ATOM 1479 N N . GLY A 1 184 ? -15.390 -6.101 30.245 1.00 90.44 184 GLY A N 1
ATOM 1480 C CA . GLY A 1 184 ? -14.582 -6.377 29.063 1.00 90.44 184 GLY A CA 1
ATOM 1481 C C . GLY A 1 184 ? -14.391 -5.114 28.228 1.00 90.44 184 GLY A C 1
ATOM 1482 O O . GLY A 1 184 ? -15.035 -4.086 28.470 1.00 90.44 184 GLY A O 1
ATOM 1483 N N . VAL A 1 185 ? -13.476 -5.197 27.263 1.00 90.50 185 VAL A N 1
ATOM 1484 C CA . VAL A 1 185 ? -13.201 -4.101 26.333 1.00 90.50 185 VAL A CA 1
ATOM 1485 C C . VAL A 1 185 ? -14.362 -3.990 25.355 1.00 90.50 185 VAL A C 1
ATOM 1487 O O . VAL A 1 185 ? -14.742 -4.978 24.737 1.00 90.50 185 VAL A O 1
ATOM 1490 N N . ALA A 1 186 ? -14.931 -2.795 25.257 1.00 90.12 186 ALA A N 1
ATOM 1491 C CA . ALA A 1 186 ? -16.090 -2.520 24.424 1.00 90.12 186 ALA A CA 1
ATOM 1492 C C . ALA A 1 186 ? -15.729 -2.604 22.939 1.00 90.12 186 ALA A C 1
ATOM 1494 O O . ALA A 1 186 ? -14.692 -2.074 22.514 1.00 90.12 186 ALA A O 1
ATOM 1495 N N . GLU A 1 187 ? -16.627 -3.184 22.154 1.00 85.12 187 GLU A N 1
ATOM 1496 C CA . GLU A 1 187 ? -16.476 -3.327 20.713 1.00 85.12 187 GLU A CA 1
ATOM 1497 C C . GLU A 1 187 ? -16.500 -1.959 20.009 1.00 85.12 187 GLU A C 1
ATOM 1499 O O . GLU A 1 187 ? -17.020 -0.970 20.549 1.00 85.12 187 GLU A O 1
ATOM 1504 N N . PRO A 1 188 ? -15.974 -1.853 18.773 1.00 82.56 188 PRO A N 1
ATOM 1505 C CA . PRO A 1 188 ? -15.965 -0.592 18.031 1.00 82.56 188 PRO A CA 1
ATOM 1506 C C . PRO A 1 188 ? -17.357 0.022 17.814 1.00 82.56 188 PRO A C 1
ATOM 1508 O O . PRO A 1 188 ? -17.474 1.239 17.667 1.00 82.56 188 PRO A O 1
ATOM 1511 N N . TRP A 1 189 ? -18.407 -0.804 17.782 1.00 83.50 189 TRP A N 1
ATOM 1512 C CA . TRP A 1 189 ? -19.795 -0.372 17.586 1.00 83.50 189 TRP A CA 1
ATOM 1513 C C . TRP A 1 189 ? -20.544 -0.057 18.887 1.00 83.50 189 TRP A C 1
ATOM 1515 O O . TRP A 1 189 ? -21.663 0.461 18.824 1.00 83.50 189 TRP A O 1
ATOM 1525 N N . ASP A 1 190 ? -19.959 -0.320 20.056 1.00 92.62 190 ASP A N 1
ATOM 1526 C CA . ASP A 1 190 ? -20.614 -0.038 21.330 1.00 92.62 190 ASP A CA 1
ATOM 1527 C C . ASP A 1 190 ? -20.677 1.467 21.605 1.00 92.62 190 ASP A C 1
ATOM 1529 O O . ASP A 1 190 ? -19.674 2.190 21.588 1.00 92.62 190 ASP A O 1
ATOM 1533 N N . GLN A 1 191 ? -21.875 1.963 21.927 1.00 95.00 191 GLN A N 1
ATOM 1534 C CA . GLN A 1 191 ? -22.039 3.353 22.333 1.00 95.00 191 GLN A CA 1
ATOM 1535 C C . GLN A 1 191 ? -21.486 3.561 23.745 1.00 95.00 191 GLN A C 1
ATOM 1537 O O . GLN A 1 191 ? -22.034 3.067 24.732 1.00 95.00 191 GLN A O 1
ATOM 1542 N N . LYS A 1 192 ? -20.426 4.368 23.836 1.00 96.00 192 LYS A N 1
ATOM 1543 C CA . LYS A 1 192 ? -19.733 4.660 25.093 1.00 96.00 192 LYS A CA 1
ATOM 1544 C C . LYS A 1 192 ? -20.233 5.960 25.729 1.00 96.00 192 LYS A C 1
ATOM 1546 O O . LYS A 1 192 ? -20.330 6.998 25.073 1.00 96.00 192 LYS A O 1
ATOM 1551 N N . TYR A 1 193 ? -20.471 5.923 27.031 1.00 96.56 193 TYR A N 1
ATOM 1552 C CA . TYR A 1 193 ? -20.949 7.024 27.865 1.00 96.56 193 TYR A CA 1
ATOM 1553 C C . TYR A 1 193 ? -19.897 7.424 28.895 1.00 96.56 193 TYR A C 1
ATOM 1555 O O . TYR A 1 193 ? -19.087 6.600 29.319 1.00 96.56 193 TYR A O 1
ATOM 1563 N N . THR A 1 194 ? -19.909 8.680 29.346 1.00 96.69 194 THR A N 1
ATOM 1564 C CA . THR A 1 194 ? -18.922 9.135 30.341 1.00 96.69 194 THR A CA 1
ATOM 1565 C C . THR A 1 194 ? -19.244 8.667 31.759 1.00 96.69 194 THR A C 1
ATOM 1567 O O . THR A 1 194 ? -18.373 8.724 32.621 1.00 96.69 194 THR A O 1
ATOM 1570 N N . SER A 1 195 ? -20.465 8.184 32.017 1.00 95.31 195 SER A N 1
ATOM 1571 C CA . SER A 1 195 ? -20.851 7.618 33.312 1.00 95.31 195 SER A CA 1
ATOM 1572 C C . SER A 1 195 ? -21.869 6.483 33.183 1.00 95.31 195 SER A C 1
ATOM 1574 O O . SER A 1 195 ? -22.620 6.400 32.202 1.00 95.31 195 SER A O 1
ATOM 1576 N N . LYS A 1 196 ? -21.938 5.635 34.217 1.00 93.38 196 LYS A N 1
ATOM 1577 C CA . LYS A 1 196 ? -22.931 4.559 34.332 1.00 93.38 196 LYS A CA 1
ATOM 1578 C C . LYS A 1 196 ? -24.358 5.097 34.255 1.00 93.38 196 LYS A C 1
ATOM 1580 O O . LYS A 1 196 ? -25.221 4.492 33.626 1.00 93.38 196 LYS A O 1
ATOM 1585 N N . GLU A 1 197 ? -24.604 6.250 34.872 1.00 93.00 197 GLU A N 1
ATOM 1586 C CA . GLU A 1 197 ? -25.909 6.906 34.908 1.00 93.00 197 GLU A CA 1
ATOM 1587 C C . GLU A 1 197 ? -26.353 7.343 33.516 1.00 93.00 197 GLU A C 1
ATOM 1589 O O . GLU A 1 197 ? -27.522 7.176 33.167 1.00 93.00 197 GLU A O 1
ATOM 1594 N N . GLN A 1 198 ? -25.434 7.893 32.720 1.00 95.12 198 GLN A N 1
ATOM 1595 C CA . GLN A 1 198 ? -25.723 8.279 31.343 1.00 95.12 198 GLN A CA 1
ATOM 1596 C C . GLN A 1 198 ? -26.039 7.060 30.477 1.00 95.12 198 GLN A C 1
ATOM 1598 O O . GLN A 1 198 ? -27.027 7.094 29.746 1.00 95.12 198 GLN A O 1
ATOM 1603 N N . CYS A 1 199 ? -25.265 5.979 30.615 1.00 95.50 199 CYS A N 1
ATOM 1604 C CA . CYS A 1 199 ? -25.538 4.720 29.925 1.00 95.50 199 CYS A CA 1
ATOM 1605 C C . CYS A 1 199 ? -26.926 4.174 30.289 1.00 95.50 199 CYS A C 1
ATOM 1607 O O . CYS A 1 199 ? -27.753 3.951 29.411 1.00 95.50 199 CYS A O 1
ATOM 1609 N N . CYS A 1 200 ? -27.238 4.061 31.583 1.00 94.25 200 CYS A N 1
ATOM 1610 C CA . CYS A 1 200 ? -28.526 3.549 32.053 1.00 94.25 200 CYS A CA 1
ATOM 1611 C C . CYS A 1 200 ? -29.705 4.415 31.576 1.00 94.25 200 CYS A C 1
ATOM 1613 O O . CYS A 1 200 ? -30.731 3.885 31.162 1.00 94.25 200 CYS A O 1
ATOM 1615 N N . LYS A 1 201 ? -29.572 5.749 31.600 1.00 92.69 201 LYS A N 1
ATOM 1616 C CA . LYS A 1 201 ? -30.612 6.661 31.091 1.00 92.69 201 LYS A CA 1
ATOM 1617 C C . LYS A 1 201 ? -30.779 6.565 29.574 1.00 92.69 201 LYS A C 1
ATOM 1619 O O . LYS A 1 201 ? -31.904 6.687 29.098 1.00 92.69 201 LYS A O 1
ATOM 1624 N N . GLY A 1 202 ? -29.681 6.377 28.842 1.00 91.38 202 GLY A N 1
ATOM 1625 C CA . GLY A 1 202 ? -29.672 6.312 27.383 1.00 91.38 202 GLY A CA 1
ATOM 1626 C C . GLY A 1 202 ? -30.164 4.979 26.827 1.00 91.38 202 GLY A C 1
ATOM 1627 O O . GLY A 1 202 ? -30.952 4.981 25.889 1.00 91.38 202 GLY A O 1
ATOM 1628 N N . GLN A 1 203 ? -29.728 3.865 27.420 1.00 94.06 203 GLN A N 1
ATOM 1629 C CA . GLN A 1 203 ? -29.892 2.523 26.854 1.00 94.06 203 GLN A CA 1
ATOM 1630 C C . GLN A 1 203 ? -30.803 1.600 27.659 1.00 94.06 203 GLN A C 1
ATOM 1632 O O . GLN A 1 203 ? -31.265 0.622 27.105 1.00 94.06 203 GLN A O 1
ATOM 1637 N N . LEU A 1 204 ? -31.063 1.865 28.946 1.00 93.12 204 LEU A N 1
ATOM 1638 C CA . LEU A 1 204 ? -31.783 0.935 29.835 1.00 93.12 204 LEU A CA 1
ATOM 1639 C C . LEU A 1 204 ? -32.780 1.654 30.758 1.00 93.12 204 LEU A C 1
ATOM 1641 O O . LEU A 1 204 ? -33.008 1.249 31.900 1.00 93.12 204 LEU A O 1
ATOM 1645 N N . SER A 1 205 ? -33.404 2.737 30.287 1.00 88.75 205 SER A N 1
ATOM 1646 C CA . SER A 1 205 ? -34.311 3.562 31.109 1.00 88.75 205 SER A CA 1
ATOM 1647 C C . SER A 1 205 ? -35.527 2.786 31.647 1.00 88.75 205 SER A C 1
ATOM 1649 O O . SER A 1 205 ? -36.104 3.135 32.685 1.00 88.75 205 SER A O 1
ATOM 1651 N N . TRP A 1 206 ? -35.899 1.689 30.982 1.00 85.81 206 TRP A N 1
ATOM 1652 C CA . TRP A 1 206 ? -36.967 0.793 31.417 1.00 85.81 206 TRP A CA 1
ATOM 1653 C C . TRP A 1 206 ? -36.555 -0.135 32.568 1.00 85.81 206 TRP A C 1
ATOM 1655 O O . TRP A 1 206 ? -37.431 -0.509 33.352 1.00 85.81 206 TRP A O 1
ATOM 1665 N N . VAL A 1 207 ? -35.265 -0.450 32.725 1.00 86.06 207 VAL A N 1
ATOM 1666 C CA . VAL A 1 207 ? -34.750 -1.407 33.716 1.00 86.06 207 VAL A CA 1
ATOM 1667 C C . VAL A 1 207 ? -34.759 -0.788 35.111 1.00 86.06 207 VAL A C 1
ATOM 1669 O O . VAL A 1 207 ? -34.127 0.235 35.367 1.00 86.06 207 VAL A O 1
ATOM 1672 N N . ALA A 1 208 ? -35.441 -1.433 36.062 1.00 81.69 208 ALA A N 1
ATOM 1673 C CA . ALA A 1 208 ? -35.620 -0.906 37.419 1.00 81.69 208 ALA A CA 1
ATOM 1674 C C . ALA A 1 208 ? -34.292 -0.621 38.150 1.00 81.69 208 ALA A C 1
ATOM 1676 O O . ALA A 1 208 ? -34.199 0.363 38.878 1.00 81.69 208 ALA A O 1
ATOM 1677 N N . LYS A 1 209 ? -33.253 -1.437 37.920 1.00 76.25 209 LYS A N 1
ATOM 1678 C CA . LYS A 1 209 ? -31.905 -1.249 38.495 1.00 76.25 209 LYS A CA 1
ATOM 1679 C C . LYS A 1 209 ? -31.155 -0.035 37.921 1.00 76.25 209 LYS A C 1
ATOM 1681 O O . LYS A 1 209 ? -30.229 0.450 38.559 1.00 76.25 209 LYS A O 1
ATOM 1686 N N . CYS A 1 210 ? -31.565 0.457 36.753 1.00 80.94 210 CYS A N 1
ATOM 1687 C CA . CYS A 1 210 ? -31.033 1.653 36.096 1.00 80.94 210 CYS A CA 1
ATOM 1688 C C . CYS A 1 210 ? -31.871 2.917 36.373 1.00 80.94 210 CYS A C 1
ATOM 1690 O O . CYS A 1 210 ? -31.523 4.007 35.914 1.00 80.94 210 CYS A O 1
ATOM 1692 N N . ARG A 1 211 ? -32.966 2.808 37.141 1.00 73.50 211 ARG A N 1
ATOM 1693 C CA . ARG A 1 211 ? -33.766 3.958 37.582 1.00 73.50 211 ARG A CA 1
ATOM 1694 C C . ARG A 1 211 ? -33.148 4.551 38.845 1.00 73.50 211 ARG A C 1
ATOM 1696 O O . ARG A 1 211 ? -33.463 4.135 39.958 1.00 73.50 211 ARG A O 1
ATOM 1703 N N . PHE A 1 212 ? -32.253 5.517 38.665 1.00 64.50 212 PHE A N 1
ATOM 1704 C CA . PHE A 1 212 ? -31.745 6.330 39.772 1.00 64.50 212 PHE A CA 1
ATOM 1705 C C . PHE A 1 212 ? -32.910 7.133 40.368 1.00 64.50 212 PHE A C 1
ATOM 1707 O O . PHE A 1 212 ? -33.620 7.813 39.625 1.00 64.50 212 PHE A O 1
ATOM 1714 N N . LYS A 1 213 ? -33.141 6.976 41.678 1.00 55.28 213 LYS A N 1
ATOM 1715 C CA . LYS A 1 213 ? -34.121 7.764 42.439 1.00 55.28 213 LYS A CA 1
ATOM 1716 C C . LYS A 1 213 ? -33.626 9.184 42.665 1.00 55.28 213 LYS A C 1
ATOM 1718 O O . LYS A 1 213 ? -32.403 9.338 42.873 1.00 55.28 213 LYS A O 1
#

Secondary structure (DSSP, 8-state):
--GGGT--SSHHHHHHHH--THHHHHHTT-----TTSS----BEE-TTTTSSSEE-SS---HHHHHTHHHH-BSSHHHHHHHH-GGGHHHHH-----PPTT-BEE--TTSS---EE-SS---HHHHTTHHHH-BSSHHHHHHHH-GGGHHHHHTPPPPP-S-EEEETTTTEEEEEBSSSTTEEEPPPTTS--BSSHHHHHHHH-TTSGGG---

Mean predicted aligned error: 16.15 Å

Sequence (213 aa):
VNPTEWLSSTMEACCKKYFVGYLYDACMGRYPPDHDDCNVMLYYPDWNGSNKGCLDDGKEPYYMLSNHQYFLSNTREECCKNFYEWNLYSCTGTKPTLTNGDYYPDWSGGSSTQCLNDGEVPDYMLYSQAWYLSTTLEKCCERHFYWDLNECLGTTAVGTDKWYVDYDDEKCVQDCSGAPPCGGVAEPWDQKYTSKEQCCKGQLSWVAKCRFK

pLDDT: mean 82.04, std 12.81, range [44.53, 96.94]

Radius of gyration: 33.99 Å; Cα contacts (8 Å, |Δi|>4): 298; chains: 1; bounding box: 70×40×107 Å